Protein AF-A0A2T2R023-F1 (afdb_monomer)

Nearest PDB structures (foldseek):
  7t7i-assembly5_F  TM=3.183E-01  e=5.465E+00  Human herpesvirus 4 strain B95-8
  7kft-assembly1_C  TM=2.606E-01  e=6.830E+00  Thiomicrospira sp.
  3e6m-assembly2_C  TM=1.970E-01  e=6.110E+00  Ruegeria pomeroyi

Radius of gyration: 19.48 Å; Cα contacts (8 Å, |Δi|>4): 323; chains: 1; bounding box: 59×37×61 Å

Structure (mmCIF, N/CA/C/O backbone):
data_AF-A0A2T2R023-F1
#
_entry.id   AF-A0A2T2R023-F1
#
loop_
_atom_site.group_PDB
_atom_site.id
_atom_site.type_symbol
_atom_site.label_atom_id
_atom_site.label_alt_id
_atom_site.label_comp_id
_atom_site.label_asym_id
_atom_site.label_entity_id
_atom_site.label_seq_id
_atom_site.pdbx_PDB_ins_code
_atom_site.Cartn_x
_atom_site.Cartn_y
_atom_site.Cartn_z
_atom_site.occupancy
_atom_site.B_iso_or_equiv
_atom_site.auth_seq_id
_atom_site.auth_comp_id
_atom_site.auth_asym_id
_atom_site.auth_atom_id
_atom_site.pdbx_PDB_model_num
ATOM 1 N N . MET A 1 1 ? 14.685 4.647 6.852 1.00 60.28 1 MET A N 1
ATOM 2 C CA . MET A 1 1 ? 13.839 5.775 7.313 1.00 60.28 1 MET A CA 1
ATOM 3 C C . MET A 1 1 ? 13.599 5.595 8.794 1.00 60.28 1 MET A C 1
ATOM 5 O O . MET A 1 1 ? 14.003 4.569 9.314 1.00 60.28 1 MET A O 1
ATOM 9 N N . ALA A 1 2 ? 12.981 6.570 9.448 1.00 68.38 2 ALA A N 1
ATOM 10 C CA . ALA A 1 2 ? 12.526 6.379 10.806 1.00 68.38 2 ALA A CA 1
ATOM 11 C C . ALA A 1 2 ? 11.311 5.423 10.878 1.00 68.38 2 ALA A C 1
ATOM 13 O O . ALA A 1 2 ? 10.513 5.384 9.935 1.00 68.38 2 ALA A O 1
ATOM 14 N N . GLY A 1 3 ? 11.169 4.633 11.941 1.00 79.75 3 GLY A N 1
ATOM 15 C CA . GLY A 1 3 ? 9.954 3.914 12.328 1.00 79.75 3 GLY A CA 1
ATOM 16 C C . GLY A 1 3 ? 8.797 4.877 12.625 1.00 79.75 3 GLY A C 1
ATOM 17 O O . GLY A 1 3 ? 8.975 6.099 12.702 1.00 79.75 3 GLY A O 1
ATOM 18 N N . LEU A 1 4 ? 7.579 4.357 12.761 1.00 85.81 4 LEU A N 1
ATOM 19 C CA . LEU A 1 4 ? 6.427 5.164 13.151 1.00 85.81 4 LEU A CA 1
ATOM 20 C C . LEU A 1 4 ? 6.605 5.731 14.569 1.00 85.81 4 LEU A C 1
ATOM 22 O O . LEU A 1 4 ? 7.175 5.094 15.452 1.00 85.81 4 LEU A O 1
ATOM 26 N N . ASN A 1 5 ? 6.125 6.962 14.760 1.00 86.38 5 ASN A N 1
ATOM 27 C CA . ASN A 1 5 ? 6.101 7.667 16.039 1.00 86.38 5 ASN A CA 1
ATOM 28 C C . ASN A 1 5 ? 4.855 8.572 16.121 1.00 86.38 5 ASN A C 1
ATOM 30 O O . ASN A 1 5 ? 4.172 8.804 15.118 1.00 86.38 5 ASN A O 1
ATOM 34 N N . ASP A 1 6 ? 4.575 9.132 17.300 1.00 88.31 6 ASP A N 1
ATOM 35 C CA . ASP A 1 6 ? 3.366 9.936 17.529 1.00 88.31 6 ASP A CA 1
ATOM 36 C C . ASP A 1 6 ? 3.278 11.198 16.656 1.00 88.31 6 ASP A C 1
ATOM 38 O O . ASP A 1 6 ? 2.176 11.659 16.352 1.00 88.31 6 ASP A O 1
ATOM 42 N N . HIS A 1 7 ? 4.410 11.749 16.198 1.00 89.12 7 HIS A N 1
ATOM 43 C CA . HIS A 1 7 ? 4.386 12.870 15.256 1.00 89.12 7 HIS A CA 1
ATOM 44 C C . HIS A 1 7 ? 3.886 12.438 13.881 1.00 89.12 7 HIS A C 1
ATOM 46 O O . HIS A 1 7 ? 3.120 13.177 13.265 1.00 89.12 7 HIS A O 1
ATOM 52 N N . HIS A 1 8 ? 4.263 11.241 13.422 1.00 90.88 8 HIS A N 1
ATOM 53 C CA . HIS A 1 8 ? 3.721 10.666 12.192 1.00 90.88 8 HIS A CA 1
ATOM 54 C C . HIS A 1 8 ? 2.204 10.481 12.302 1.00 90.88 8 HIS A C 1
ATOM 56 O O . HIS A 1 8 ? 1.478 10.910 11.406 1.00 90.88 8 HIS A O 1
ATOM 62 N N . LYS A 1 9 ? 1.719 9.919 13.421 1.00 92.06 9 LYS A N 1
ATOM 63 C CA . LYS A 1 9 ? 0.280 9.763 13.696 1.00 92.06 9 LYS A CA 1
ATOM 64 C C . LYS A 1 9 ? -0.453 11.103 13.615 1.00 92.06 9 LYS A C 1
ATOM 66 O O . LYS A 1 9 ? -1.399 11.230 12.843 1.00 92.06 9 LYS A O 1
ATOM 71 N N . ALA A 1 10 ? 0.015 12.104 14.363 1.00 92.06 10 ALA A N 1
ATOM 72 C CA . ALA A 1 10 ? -0.616 13.421 14.421 1.00 92.06 10 ALA A CA 1
ATOM 73 C C . ALA A 1 10 ? -0.632 14.124 13.053 1.00 92.06 10 ALA A C 1
ATOM 75 O O . ALA A 1 10 ? -1.658 14.667 12.648 1.00 92.06 10 ALA A O 1
ATOM 76 N N . ALA A 1 11 ? 0.482 14.071 12.314 1.00 93.12 11 ALA A N 1
ATOM 77 C CA . ALA A 1 11 ? 0.568 14.661 10.982 1.00 93.12 11 ALA A CA 1
ATOM 78 C C . ALA A 1 11 ? -0.394 13.983 9.995 1.00 93.12 11 ALA A C 1
ATOM 80 O O . ALA A 1 11 ? -1.053 14.662 9.212 1.00 93.12 11 ALA A O 1
ATOM 81 N N . ILE A 1 12 ? -0.517 12.655 10.041 1.00 94.56 12 ILE A N 1
ATOM 82 C CA . ILE A 1 12 ? -1.448 11.926 9.172 1.00 94.56 12 ILE A CA 1
ATOM 83 C C . ILE A 1 12 ? -2.897 12.236 9.552 1.00 94.56 12 ILE A C 1
ATOM 85 O O . ILE A 1 12 ? -3.673 12.540 8.655 1.00 94.56 12 ILE A O 1
ATOM 89 N N . GLN A 1 13 ? -3.245 12.257 10.844 1.00 95.75 13 GLN A N 1
ATOM 90 C CA . GLN A 1 13 ? -4.588 12.631 11.318 1.00 95.75 13 GLN A CA 1
ATOM 91 C C . GLN A 1 13 ? -5.024 14.025 10.840 1.00 95.75 13 GLN A C 1
ATOM 93 O O . GLN A 1 13 ? -6.205 14.238 10.586 1.00 95.75 13 GLN A O 1
ATOM 98 N N . GLU A 1 14 ? -4.090 14.972 10.717 1.00 95.94 14 GLU A N 1
ATOM 99 C CA . GLU A 1 14 ? -4.374 16.324 10.219 1.00 95.94 14 GLU A CA 1
ATOM 100 C C . GLU A 1 14 ? -4.586 16.365 8.695 1.00 95.94 14 GLU A C 1
ATOM 102 O O . GLU A 1 14 ? -5.289 17.237 8.183 1.00 95.94 14 GLU A O 1
ATOM 107 N N . LYS A 1 15 ? -3.931 15.467 7.948 1.00 95.50 15 LYS A N 1
ATOM 108 C CA . LYS A 1 15 ? -3.864 15.524 6.478 1.00 95.50 15 LYS A CA 1
ATOM 109 C C . LYS A 1 15 ? -4.715 14.473 5.768 1.00 95.50 15 LYS A C 1
ATOM 111 O O . LYS A 1 15 ? -4.927 14.624 4.559 1.00 95.50 15 LYS A O 1
ATOM 116 N N . SER A 1 16 ? -5.163 13.423 6.454 1.00 94.69 16 SER A N 1
ATOM 117 C CA . SER A 1 16 ? -6.070 12.404 5.916 1.00 94.69 16 SER A CA 1
ATOM 118 C C . SER A 1 16 ? -7.521 12.886 5.891 1.00 94.69 16 SER A C 1
ATOM 120 O O . SER A 1 16 ? -7.911 13.716 6.708 1.00 94.69 16 SER A O 1
ATOM 122 N N . SER A 1 17 ? -8.339 12.335 4.994 1.00 94.00 17 SER A N 1
ATOM 123 C CA . SER A 1 17 ? -9.804 12.462 5.056 1.00 94.00 17 SER A CA 1
ATOM 124 C C . SER A 1 17 ? -10.441 11.485 6.052 1.00 94.00 17 SER A C 1
ATOM 126 O O . SER A 1 17 ? -11.601 11.654 6.420 1.00 94.00 17 SER A O 1
ATOM 128 N N . LEU A 1 18 ? -9.681 10.486 6.510 1.00 95.31 18 LEU A N 1
ATOM 129 C CA . LEU A 1 18 ? -10.125 9.494 7.485 1.00 95.31 18 LEU A CA 1
ATOM 130 C C . LEU A 1 18 ? -10.323 10.108 8.877 1.00 95.31 18 LEU A C 1
ATOM 132 O O . LEU A 1 18 ? -9.617 11.033 9.280 1.00 95.31 18 LEU A O 1
ATOM 136 N N . GLU A 1 19 ? -11.255 9.543 9.645 1.00 95.50 19 GLU A N 1
ATOM 137 C CA . GLU A 1 19 ? -11.502 9.971 11.023 1.00 95.50 19 GLU A CA 1
ATOM 138 C C . GLU A 1 19 ? -10.262 9.753 11.897 1.00 95.50 19 GLU A C 1
ATOM 140 O O . GLU A 1 19 ? -9.623 8.699 11.854 1.00 95.50 19 GLU A O 1
ATOM 145 N N . SER A 1 20 ? -9.952 10.722 12.760 1.00 95.81 20 SER A N 1
ATOM 146 C CA . SER A 1 20 ? -8.729 10.687 13.568 1.00 95.81 20 SER A CA 1
ATOM 147 C C . SER A 1 20 ? -8.636 9.453 14.471 1.00 95.81 20 SER A C 1
ATOM 149 O O . SER A 1 20 ? -7.549 8.895 14.617 1.00 95.81 20 SER A O 1
ATOM 151 N N . ALA A 1 21 ? -9.764 8.999 15.031 1.00 95.50 21 ALA A N 1
ATOM 152 C CA . ALA A 1 21 ? -9.826 7.788 15.852 1.00 95.50 21 ALA A CA 1
ATOM 153 C C . ALA A 1 21 ? -9.465 6.525 15.051 1.00 95.50 21 ALA A C 1
ATOM 155 O O . ALA A 1 21 ? -8.789 5.636 15.561 1.00 95.50 21 ALA A O 1
ATOM 156 N N . PHE A 1 22 ? -9.855 6.471 13.777 1.00 95.81 22 PHE A N 1
ATOM 157 C CA . PHE A 1 22 ? -9.528 5.352 12.901 1.00 95.81 22 PHE A CA 1
ATOM 158 C C . PHE A 1 22 ? -8.043 5.340 12.519 1.00 95.81 22 PHE A C 1
ATOM 160 O O . PHE A 1 22 ? -7.399 4.295 12.566 1.00 95.81 22 PHE A O 1
ATOM 167 N N . VAL A 1 23 ? -7.466 6.508 12.218 1.00 95.75 23 VAL A N 1
ATOM 168 C CA . VAL A 1 23 ? -6.016 6.635 11.980 1.00 95.75 23 VAL A CA 1
ATOM 169 C C . VAL A 1 23 ? -5.215 6.228 13.220 1.00 95.75 23 VAL A C 1
ATOM 171 O O . VAL A 1 23 ? -4.168 5.598 13.090 1.00 95.75 23 VAL A O 1
ATOM 174 N N . GLU A 1 24 ? -5.703 6.556 14.419 1.00 95.56 24 GLU A N 1
ATOM 175 C CA . GLU A 1 24 ? -5.084 6.125 15.673 1.00 95.56 24 GLU A CA 1
ATOM 176 C C . GLU A 1 24 ? -5.138 4.607 15.852 1.00 95.56 24 GLU A C 1
ATOM 178 O O . GLU A 1 24 ? -4.098 4.004 16.107 1.00 95.56 24 GLU A O 1
ATOM 183 N N . ALA A 1 25 ? -6.299 3.983 15.639 1.00 95.62 25 ALA A N 1
ATOM 184 C CA . ALA A 1 25 ? -6.436 2.529 15.695 1.00 95.62 25 ALA A CA 1
ATOM 185 C C . ALA A 1 25 ? -5.507 1.827 14.690 1.00 95.62 25 ALA A C 1
ATOM 187 O O . ALA A 1 25 ? -4.821 0.865 15.041 1.00 95.62 25 ALA A O 1
ATOM 188 N N . LEU A 1 26 ? -5.421 2.347 13.461 1.00 93.88 26 LEU A N 1
ATOM 189 C CA . LEU A 1 26 ? -4.539 1.811 12.429 1.00 93.88 26 LEU A CA 1
ATOM 190 C C . LEU A 1 26 ? -3.061 1.966 12.811 1.00 93.88 26 LEU A C 1
ATOM 192 O O . LEU A 1 26 ? -2.301 1.005 12.705 1.00 93.88 26 LEU A O 1
ATOM 196 N N . TYR A 1 27 ? -2.653 3.144 13.294 1.00 93.12 27 TYR A N 1
ATOM 197 C CA . TYR A 1 27 ? -1.304 3.371 13.816 1.00 93.12 27 TYR A CA 1
ATOM 198 C C . TYR A 1 27 ? -0.973 2.365 14.924 1.00 93.12 27 TYR A C 1
ATOM 200 O O . TYR A 1 27 ? 0.053 1.694 14.843 1.00 93.12 27 TYR A O 1
ATOM 208 N N . THR A 1 28 ? -1.864 2.200 15.906 1.00 92.50 28 THR A N 1
ATOM 209 C CA . THR A 1 28 ? -1.681 1.241 16.999 1.00 92.50 28 THR A CA 1
ATOM 210 C C . THR A 1 28 ? -1.520 -0.180 16.469 1.00 92.50 28 THR A C 1
ATOM 212 O O . THR A 1 28 ? -0.571 -0.847 16.874 1.00 92.50 28 THR A O 1
ATOM 215 N N . ALA A 1 29 ? -2.357 -0.617 15.522 1.00 91.62 29 ALA A N 1
ATOM 216 C CA . ALA A 1 29 ? -2.246 -1.939 14.902 1.00 91.62 29 ALA A CA 1
ATOM 217 C C . ALA A 1 29 ? -0.886 -2.160 14.216 1.00 91.62 29 ALA A C 1
ATOM 219 O O . ALA A 1 29 ? -0.296 -3.233 14.358 1.00 91.62 29 ALA A O 1
ATOM 220 N N . PHE A 1 30 ? -0.355 -1.144 13.527 1.00 87.88 30 PHE A N 1
ATOM 221 C CA . PHE A 1 30 ? 0.984 -1.201 12.932 1.00 87.88 30 PHE A CA 1
ATOM 222 C C . PHE A 1 30 ? 2.105 -1.259 13.970 1.00 87.88 30 PHE A C 1
ATOM 224 O O . PHE A 1 30 ? 3.110 -1.921 13.713 1.00 87.88 30 PHE A O 1
ATOM 231 N N . THR A 1 31 ? 1.945 -0.559 15.096 1.00 87.12 31 THR A N 1
ATOM 232 C CA . THR A 1 31 ? 2.989 -0.400 16.122 1.00 87.12 31 THR A CA 1
ATOM 233 C C . THR A 1 31 ? 2.921 -1.414 17.272 1.00 87.12 31 THR A C 1
ATOM 235 O O . THR A 1 31 ? 3.792 -1.409 18.136 1.00 87.12 31 THR A O 1
ATOM 238 N N . GLU A 1 32 ? 1.880 -2.254 17.335 1.00 84.38 32 GLU A N 1
ATOM 239 C CA . GLU A 1 32 ? 1.664 -3.179 18.460 1.00 84.38 32 GLU A CA 1
ATOM 240 C C . GLU A 1 32 ? 2.693 -4.319 18.483 1.00 84.38 32 GLU A C 1
ATOM 242 O O . GLU A 1 32 ? 3.224 -4.648 19.539 1.00 84.38 32 GLU A O 1
ATOM 247 N N . ASN A 1 33 ? 2.972 -4.920 17.321 1.00 78.38 33 ASN A N 1
ATOM 248 C CA . ASN A 1 33 ? 3.861 -6.088 17.198 1.00 78.38 33 ASN A CA 1
ATOM 249 C C . ASN A 1 33 ? 5.118 -5.809 16.364 1.00 78.38 33 ASN A C 1
ATOM 251 O O . ASN A 1 33 ? 6.140 -6.470 16.521 1.00 78.38 33 ASN A O 1
ATOM 255 N N . LEU A 1 34 ? 5.027 -4.852 15.446 1.00 79.69 34 LEU A N 1
ATOM 256 C CA . LEU A 1 34 ? 6.135 -4.346 14.646 1.00 79.69 34 LEU A CA 1
ATOM 257 C C . LEU A 1 34 ? 6.164 -2.832 14.803 1.00 79.69 34 LEU A C 1
ATOM 259 O O . LEU A 1 34 ? 5.331 -2.268 15.493 1.00 79.69 34 LEU A O 1
ATOM 263 N N . ASN A 1 35 ? 7.099 -2.159 14.147 1.00 79.81 35 ASN A N 1
ATOM 264 C CA . ASN A 1 35 ? 6.982 -0.727 13.930 1.00 79.81 35 ASN A CA 1
ATOM 265 C C . ASN A 1 35 ? 7.616 -0.375 12.568 1.00 79.81 35 ASN A C 1
ATOM 267 O O . ASN A 1 35 ? 8.835 -0.198 12.476 1.00 79.81 35 ASN A O 1
ATOM 271 N N . PRO A 1 36 ? 6.814 -0.377 11.478 1.00 82.38 36 PRO A N 1
ATOM 272 C CA . PRO A 1 36 ? 7.316 -0.101 10.135 1.00 82.38 36 PRO A CA 1
ATOM 273 C C . PRO A 1 36 ? 7.764 1.346 9.965 1.00 82.38 36 PRO A C 1
ATOM 275 O O . PRO A 1 36 ? 7.541 2.205 10.810 1.00 82.38 36 PRO A O 1
ATOM 278 N N . HIS A 1 37 ? 8.337 1.643 8.803 1.00 86.44 37 HIS A N 1
ATOM 279 C CA . HIS A 1 37 ? 8.557 3.020 8.386 1.00 86.44 37 HIS A CA 1
ATOM 280 C C . HIS A 1 37 ? 7.260 3.713 7.949 1.00 86.44 37 HIS A C 1
ATOM 282 O O . HIS A 1 37 ? 6.306 3.076 7.494 1.00 86.44 37 HIS A O 1
ATOM 288 N N . LEU A 1 38 ? 7.282 5.048 8.009 1.00 88.88 38 LEU A N 1
ATOM 289 C CA . LEU A 1 38 ? 6.198 5.949 7.594 1.00 88.88 38 LEU A CA 1
ATOM 290 C C . LEU A 1 38 ? 5.462 5.559 6.292 1.00 88.88 38 LEU A C 1
ATOM 292 O O . LEU A 1 38 ? 4.229 5.603 6.304 1.00 88.88 38 LEU A O 1
ATOM 296 N N . PRO A 1 39 ? 6.144 5.132 5.205 1.00 90.69 39 PRO A N 1
ATOM 297 C CA . PRO A 1 39 ? 5.483 4.745 3.960 1.00 90.69 39 PRO A CA 1
ATOM 298 C C . PRO A 1 39 ? 4.439 3.633 4.117 1.00 90.69 39 PRO A C 1
ATOM 300 O O . PRO A 1 39 ? 3.469 3.614 3.368 1.00 90.69 39 PRO A O 1
ATOM 303 N N . ALA A 1 40 ? 4.589 2.713 5.078 1.00 90.00 40 ALA A N 1
ATOM 304 C CA . ALA A 1 40 ? 3.595 1.659 5.290 1.00 90.00 40 ALA A CA 1
ATOM 305 C C . ALA A 1 40 ? 2.244 2.243 5.733 1.00 90.00 40 ALA A C 1
ATOM 307 O O . ALA A 1 40 ? 1.212 1.934 5.138 1.00 90.00 40 ALA A O 1
ATOM 308 N N . LEU A 1 41 ? 2.257 3.134 6.731 1.00 92.19 41 LEU A N 1
ATOM 309 C CA . LEU A 1 41 ? 1.039 3.755 7.249 1.00 92.19 41 LEU A CA 1
ATOM 310 C C . LEU A 1 41 ? 0.404 4.690 6.215 1.00 92.19 41 LEU A C 1
ATOM 312 O O . LEU A 1 41 ? -0.799 4.617 5.984 1.00 92.19 41 LEU A O 1
ATOM 316 N N . THR A 1 42 ? 1.198 5.536 5.554 1.00 94.38 42 THR A N 1
ATOM 317 C CA . THR A 1 42 ? 0.675 6.440 4.515 1.00 94.38 42 THR A CA 1
ATOM 318 C C . THR A 1 42 ? 0.178 5.679 3.289 1.00 94.38 42 THR A C 1
ATOM 320 O O . THR A 1 42 ? -0.812 6.091 2.688 1.00 94.38 42 THR A O 1
ATOM 323 N N . GLY A 1 43 ? 0.815 4.552 2.954 1.00 94.06 43 GLY A N 1
ATOM 324 C CA . GLY A 1 43 ? 0.369 3.615 1.928 1.00 94.06 43 GLY A CA 1
ATOM 325 C C . GLY A 1 43 ? -1.024 3.065 2.217 1.00 94.06 43 GLY A C 1
ATOM 326 O O . GLY A 1 43 ? -1.895 3.140 1.355 1.00 94.06 43 GLY A O 1
ATOM 327 N N . PHE A 1 44 ? -1.256 2.581 3.441 1.00 94.06 44 PHE A N 1
ATOM 328 C CA . PHE A 1 44 ? -2.568 2.081 3.857 1.00 94.06 44 PHE A CA 1
ATOM 329 C C . PHE A 1 44 ? -3.625 3.178 3.932 1.00 94.06 44 PHE A C 1
ATOM 331 O O . PHE A 1 44 ? -4.721 2.984 3.419 1.00 94.06 44 PHE A O 1
ATOM 338 N N . VAL A 1 45 ? -3.299 4.338 4.506 1.00 96.00 45 VAL A N 1
ATOM 339 C CA . VAL A 1 45 ? -4.229 5.476 4.553 1.00 96.00 45 VAL A CA 1
ATOM 340 C C . VAL A 1 45 ? -4.648 5.882 3.143 1.00 96.00 45 VAL A C 1
ATOM 342 O O . VAL A 1 45 ? -5.840 5.930 2.867 1.00 96.00 45 VAL A O 1
ATOM 345 N N . GLY A 1 46 ? -3.695 6.085 2.227 1.00 96.75 46 GLY A N 1
ATOM 346 C CA . GLY A 1 46 ? -4.016 6.441 0.843 1.00 96.75 46 GLY A CA 1
ATOM 347 C C . GLY A 1 46 ? -4.838 5.366 0.125 1.00 96.75 46 GLY A C 1
ATOM 348 O O . GLY A 1 46 ? -5.731 5.693 -0.651 1.00 96.75 46 GLY A O 1
ATOM 349 N N . LEU A 1 47 ? -4.567 4.087 0.400 1.00 96.00 47 LEU A N 1
ATOM 350 C CA . LEU A 1 47 ? -5.301 2.969 -0.188 1.00 96.00 47 LEU A CA 1
ATOM 351 C C . LEU A 1 47 ? -6.753 2.891 0.317 1.00 96.00 47 LEU A C 1
ATOM 353 O O . LEU A 1 47 ? -7.654 2.604 -0.468 1.00 96.00 47 LEU A O 1
ATOM 357 N N . ILE A 1 48 ? -6.983 3.178 1.600 1.00 97.12 48 ILE A N 1
ATOM 358 C CA . ILE A 1 48 ? -8.324 3.229 2.199 1.00 97.12 48 ILE A CA 1
ATOM 359 C C . ILE A 1 48 ? -9.101 4.434 1.664 1.00 97.12 48 ILE A C 1
ATOM 361 O O . ILE A 1 48 ? -10.243 4.265 1.251 1.00 97.12 48 ILE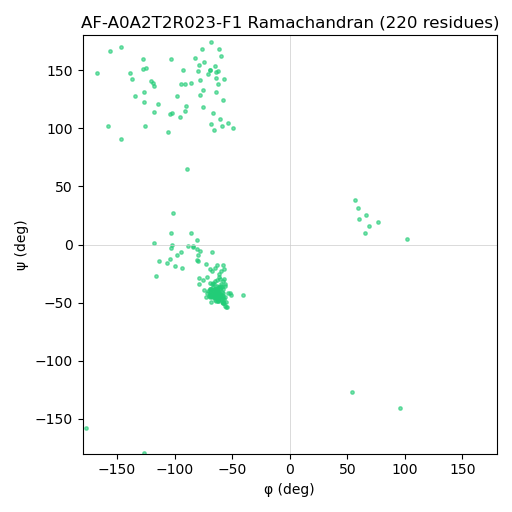 A O 1
ATOM 365 N N . GLU A 1 49 ? -8.480 5.618 1.601 1.00 97.31 49 GLU A N 1
ATOM 366 C CA . GLU A 1 49 ? -9.097 6.812 1.004 1.00 97.31 49 GLU A CA 1
ATOM 367 C C . GLU A 1 49 ? -9.528 6.538 -0.446 1.00 97.31 49 GLU A C 1
ATOM 369 O O . GLU A 1 49 ? -10.665 6.813 -0.814 1.00 97.31 49 GLU A O 1
ATOM 374 N N . ALA A 1 50 ? -8.666 5.901 -1.249 1.00 97.12 50 ALA A N 1
ATOM 375 C CA . ALA A 1 50 ? -9.008 5.518 -2.619 1.00 97.12 50 ALA A CA 1
ATOM 376 C C . ALA A 1 50 ? -10.182 4.524 -2.689 1.00 97.12 50 ALA A C 1
ATOM 378 O O . ALA A 1 50 ? -11.007 4.615 -3.598 1.00 97.12 50 ALA A O 1
ATOM 379 N N . ALA A 1 51 ? -10.276 3.586 -1.741 1.00 96.88 51 ALA A N 1
ATOM 380 C CA . ALA A 1 51 ? -11.393 2.649 -1.672 1.00 96.88 51 ALA A CA 1
ATOM 381 C C . ALA A 1 51 ? -12.713 3.343 -1.280 1.00 96.88 51 ALA A C 1
ATOM 383 O O . ALA A 1 51 ? -13.744 3.078 -1.900 1.00 96.88 51 ALA A O 1
ATOM 384 N N . GLU A 1 52 ? -12.686 4.255 -0.302 1.00 95.12 52 GLU A N 1
ATOM 385 C CA . GLU A 1 52 ? -13.852 5.052 0.113 1.00 95.12 52 GLU A CA 1
ATOM 386 C C . GLU A 1 52 ? -14.323 5.996 -1.014 1.00 95.12 52 GLU A C 1
ATOM 388 O O . GLU A 1 52 ? -15.527 6.111 -1.266 1.00 95.12 52 GLU A O 1
ATOM 393 N N . ASP A 1 53 ? -13.381 6.574 -1.767 1.00 96.12 53 ASP A N 1
ATOM 394 C CA . ASP A 1 53 ? -13.637 7.437 -2.930 1.00 96.12 53 ASP A CA 1
ATOM 395 C C . ASP A 1 53 ? -14.016 6.662 -4.207 1.00 96.12 53 ASP A C 1
ATOM 397 O O . ASP A 1 53 ? -14.376 7.265 -5.224 1.00 96.12 53 ASP A O 1
ATOM 401 N N . LYS A 1 54 ? -13.967 5.323 -4.169 1.00 96.06 54 LYS A N 1
ATOM 402 C CA . LYS A 1 54 ? -14.211 4.423 -5.309 1.00 96.06 54 LYS A CA 1
ATOM 403 C C . LYS A 1 54 ? -13.265 4.643 -6.498 1.00 96.06 54 LYS A C 1
ATOM 405 O O . LYS A 1 54 ? -13.639 4.423 -7.652 1.00 96.06 54 LYS A O 1
ATOM 410 N N . ASP A 1 55 ? -12.028 5.060 -6.235 1.00 96.69 55 ASP A N 1
ATOM 411 C CA . ASP A 1 55 ? -10.984 5.253 -7.248 1.00 96.69 55 ASP A CA 1
ATOM 412 C C . ASP A 1 55 ? -10.171 3.962 -7.464 1.00 96.69 55 ASP A C 1
ATOM 414 O O . ASP A 1 55 ? -8.989 3.863 -7.141 1.00 96.69 55 ASP A O 1
ATOM 418 N N . PHE A 1 56 ? -10.841 2.932 -7.981 1.00 94.94 56 PHE A N 1
ATOM 419 C CA . PHE A 1 56 ? -10.372 1.538 -7.967 1.00 94.94 56 PHE A CA 1
ATOM 420 C C . PHE A 1 56 ? -9.329 1.162 -9.033 1.00 94.94 56 PHE A C 1
ATOM 422 O O . PHE A 1 56 ? -8.699 0.108 -8.952 1.00 94.94 56 PHE A O 1
ATOM 429 N N . GLY A 1 57 ? -9.133 2.004 -10.048 1.00 93.94 57 GLY A N 1
ATOM 430 C CA . GLY A 1 57 ? -8.106 1.777 -11.067 1.00 93.94 57 GLY A CA 1
ATOM 431 C C . GLY A 1 57 ? -8.186 0.405 -11.750 1.00 93.94 57 GLY A C 1
ATOM 432 O O . GLY A 1 57 ? -9.232 0.032 -12.277 1.00 93.94 57 GLY A O 1
ATOM 433 N N . VAL A 1 58 ? -7.077 -0.338 -11.767 1.00 93.12 58 VAL A N 1
ATOM 434 C CA . VAL A 1 58 ? -6.912 -1.633 -12.454 1.00 93.12 58 VAL A CA 1
ATOM 435 C C . VAL A 1 58 ? -7.918 -2.676 -11.970 1.00 93.12 58 VAL A C 1
ATOM 437 O O . VAL A 1 58 ? -8.342 -3.511 -12.764 1.00 93.12 58 VAL A O 1
ATOM 440 N N . LEU A 1 59 ? -8.340 -2.618 -10.704 1.00 94.50 59 LEU A N 1
ATOM 441 C CA . LEU A 1 59 ? -9.308 -3.560 -10.134 1.00 94.50 59 LEU A CA 1
ATOM 442 C C . LEU A 1 59 ? -10.729 -2.978 -10.046 1.00 94.50 59 LEU A C 1
ATOM 444 O O . LEU A 1 59 ? -11.533 -3.419 -9.224 1.00 94.50 59 LEU A O 1
ATOM 448 N N . ASN A 1 60 ? -11.073 -2.022 -10.916 1.00 95.12 60 ASN A N 1
ATOM 449 C CA . ASN A 1 60 ? -12.401 -1.407 -10.947 1.00 95.12 60 ASN A CA 1
ATOM 450 C C . ASN A 1 60 ? -13.550 -2.413 -11.112 1.00 95.12 60 ASN A C 1
ATOM 452 O O . ASN A 1 60 ? -14.594 -2.238 -10.496 1.00 95.12 60 ASN A O 1
ATOM 456 N N . GLU A 1 61 ? -13.365 -3.488 -11.882 1.00 93.94 61 GLU A N 1
ATOM 457 C CA . GLU A 1 61 ? -14.391 -4.536 -12.051 1.00 93.94 61 GLU A CA 1
ATOM 458 C C . GLU A 1 61 ? -14.698 -5.308 -10.757 1.00 93.94 61 GLU A C 1
ATOM 460 O O . GLU A 1 61 ? -15.771 -5.895 -10.634 1.00 93.94 61 GLU A O 1
ATOM 465 N N . TYR A 1 62 ? -13.780 -5.276 -9.789 1.00 95.44 62 TYR A N 1
ATOM 466 C CA . TYR A 1 62 ? -13.932 -5.898 -8.475 1.00 95.44 62 TYR A CA 1
ATOM 467 C C . TYR A 1 62 ? -14.282 -4.888 -7.375 1.00 95.44 62 TYR A C 1
ATOM 469 O O . TYR A 1 62 ? -14.434 -5.293 -6.234 1.00 95.44 62 TYR A O 1
ATOM 477 N N . ASN A 1 63 ? -14.403 -3.591 -7.683 1.00 97.06 63 ASN A N 1
ATOM 478 C CA . ASN A 1 63 ? -14.547 -2.517 -6.689 1.00 97.06 63 ASN A CA 1
ATOM 479 C C . ASN A 1 63 ? -13.406 -2.472 -5.651 1.00 97.06 63 ASN A C 1
ATOM 481 O O . ASN A 1 63 ? -13.638 -2.230 -4.465 1.00 97.06 63 ASN A O 1
ATOM 485 N N . LEU A 1 64 ? -12.168 -2.735 -6.083 1.00 96.81 64 LEU A N 1
ATOM 486 C CA . LEU A 1 64 ? -11.011 -2.800 -5.188 1.00 96.81 64 LEU A CA 1
ATOM 487 C C . LEU A 1 64 ? -9.979 -1.734 -5.532 1.00 96.81 64 LEU A C 1
ATOM 489 O O . LEU A 1 64 ? -9.622 -1.558 -6.692 1.00 96.81 64 LEU A O 1
ATOM 493 N N . ALA A 1 65 ? -9.437 -1.070 -4.516 1.00 96.31 65 ALA A N 1
ATOM 494 C CA . ALA A 1 65 ? -8.240 -0.259 -4.667 1.00 96.31 65 ALA A CA 1
ATOM 495 C C . ALA A 1 65 ? -7.004 -1.157 -4.515 1.00 96.31 65 ALA A C 1
ATOM 497 O O . ALA A 1 65 ? -6.951 -2.035 -3.646 1.00 96.31 65 ALA A O 1
ATOM 498 N N . ARG A 1 66 ? -5.990 -0.935 -5.355 1.00 93.50 66 ARG A N 1
ATOM 499 C CA . ARG A 1 66 ? -4.757 -1.730 -5.366 1.00 93.50 66 ARG A CA 1
ATOM 500 C C . ARG A 1 66 ? -3.530 -0.838 -5.255 1.00 93.50 66 ARG A C 1
ATOM 502 O O . ARG A 1 66 ? -3.362 0.101 -6.026 1.00 93.50 66 ARG A O 1
ATOM 509 N N . LEU A 1 67 ? -2.630 -1.201 -4.348 1.00 93.44 67 LEU A N 1
ATOM 510 C CA . LEU A 1 67 ? -1.303 -0.617 -4.212 1.00 93.44 67 LEU A CA 1
ATOM 511 C C . LEU A 1 67 ? -0.243 -1.594 -4.744 1.00 93.44 67 LEU A C 1
ATOM 513 O O . LEU A 1 67 ? 0.183 -2.490 -4.008 1.00 93.44 67 LEU A O 1
ATOM 517 N N . PRO A 1 68 ? 0.208 -1.454 -6.004 1.00 90.44 68 PRO A N 1
ATOM 518 C CA . PRO A 1 68 ? 1.274 -2.292 -6.531 1.00 90.44 68 PRO A CA 1
ATOM 519 C C . PRO A 1 68 ? 2.640 -1.863 -5.966 1.00 90.44 68 PRO A C 1
ATOM 521 O O . PRO A 1 68 ? 2.999 -0.688 -5.996 1.00 90.44 68 PRO A O 1
ATOM 524 N N . LEU A 1 69 ? 3.448 -2.824 -5.500 1.00 86.19 69 LEU A N 1
ATOM 525 C CA . LEU A 1 69 ? 4.802 -2.578 -4.953 1.00 86.19 69 LEU A CA 1
ATOM 526 C C . LEU A 1 69 ? 5.904 -2.532 -6.032 1.00 86.19 69 LEU A C 1
ATOM 528 O O . LEU A 1 69 ? 7.099 -2.572 -5.741 1.00 86.19 69 LEU A O 1
ATOM 532 N N . SER A 1 70 ? 5.499 -2.505 -7.297 1.00 88.00 70 SER A N 1
ATOM 533 C CA . SER A 1 70 ? 6.319 -2.319 -8.496 1.00 88.00 70 SER A CA 1
ATOM 534 C C . SER A 1 70 ? 5.381 -2.039 -9.669 1.00 88.00 70 SER A C 1
ATOM 536 O O . SER A 1 70 ? 4.276 -2.577 -9.691 1.00 88.00 70 SER A O 1
ATOM 538 N N . ILE A 1 71 ? 5.800 -1.230 -10.645 1.00 92.38 71 ILE A N 1
ATOM 539 C CA . ILE A 1 71 ? 5.018 -0.976 -11.864 1.00 92.38 71 ILE A CA 1
ATOM 540 C C . ILE A 1 71 ? 5.641 -1.775 -13.006 1.00 92.38 71 ILE A C 1
ATOM 542 O O . ILE A 1 71 ? 6.763 -1.499 -13.421 1.00 92.38 71 ILE A O 1
ATOM 546 N N . VAL A 1 72 ? 4.938 -2.781 -13.505 1.00 92.75 72 VAL A N 1
ATOM 547 C CA . VAL A 1 72 ? 5.428 -3.685 -14.543 1.00 92.75 72 VAL A CA 1
ATOM 548 C C . VAL A 1 72 ? 5.063 -3.133 -15.920 1.00 92.75 72 VAL A C 1
ATOM 550 O O . VAL A 1 72 ? 3.885 -2.963 -16.249 1.00 92.75 72 VAL A O 1
ATOM 553 N N . GLY A 1 73 ? 6.088 -2.852 -16.725 1.00 93.75 73 GLY A N 1
ATOM 554 C CA . GLY A 1 73 ? 5.945 -2.447 -18.120 1.00 93.75 73 GLY A CA 1
ATOM 555 C C . GLY A 1 73 ? 5.751 -3.631 -19.071 1.00 93.75 73 GLY A C 1
ATOM 556 O O . GLY A 1 73 ? 6.113 -4.768 -18.767 1.00 93.75 73 GLY A O 1
ATOM 557 N N . ALA A 1 74 ? 5.222 -3.362 -20.266 1.00 93.19 74 ALA A N 1
ATOM 558 C CA . ALA A 1 74 ? 5.083 -4.346 -21.347 1.00 93.19 74 ALA A CA 1
ATOM 559 C C . ALA A 1 74 ? 6.436 -4.893 -21.855 1.00 93.19 74 ALA A C 1
ATOM 561 O O . ALA A 1 74 ? 6.495 -5.950 -22.479 1.00 93.19 74 ALA A O 1
ATOM 562 N N . ASP A 1 75 ? 7.527 -4.189 -21.556 1.00 93.19 75 ASP A N 1
ATOM 563 C CA . ASP A 1 75 ? 8.917 -4.611 -21.754 1.00 93.19 75 ASP A CA 1
ATOM 564 C C . ASP A 1 75 ? 9.433 -5.552 -20.649 1.00 93.19 75 ASP A C 1
ATOM 566 O O . ASP A 1 75 ? 10.605 -5.928 -20.664 1.00 93.19 75 ASP A O 1
ATOM 570 N N . LYS A 1 76 ? 8.565 -5.933 -19.700 1.00 91.69 76 LYS A N 1
ATOM 571 C CA . LYS A 1 76 ? 8.857 -6.732 -18.500 1.00 91.69 76 LYS A CA 1
ATOM 572 C C . LYS A 1 76 ? 9.793 -6.045 -17.500 1.00 91.69 76 LYS A C 1
ATOM 574 O O . LYS A 1 76 ? 10.214 -6.673 -16.531 1.00 91.69 76 LYS A O 1
ATOM 579 N N . VAL A 1 77 ? 10.097 -4.760 -17.682 1.00 92.56 77 VAL A N 1
ATOM 580 C CA . VAL A 1 77 ? 10.890 -3.976 -16.729 1.00 92.56 77 VAL A CA 1
ATOM 581 C C . VAL A 1 77 ? 10.007 -3.563 -15.553 1.00 92.56 77 VAL A C 1
ATOM 583 O O . VAL A 1 77 ? 8.839 -3.201 -15.719 1.00 92.56 77 VAL A O 1
ATOM 586 N N . ARG A 1 78 ? 10.577 -3.593 -14.344 1.00 92.06 78 ARG A N 1
ATOM 587 C CA . ARG A 1 78 ? 9.911 -3.132 -13.122 1.00 92.06 78 ARG A CA 1
ATOM 588 C C . ARG A 1 78 ? 10.310 -1.688 -12.844 1.00 92.06 78 ARG A C 1
ATOM 590 O O . ARG A 1 78 ? 11.446 -1.403 -12.478 1.00 92.06 78 ARG A O 1
ATOM 597 N N . TYR A 1 79 ? 9.377 -0.769 -13.005 1.00 93.19 79 TYR A N 1
ATOM 598 C CA . TYR A 1 79 ? 9.568 0.650 -12.752 1.00 93.19 79 TYR A CA 1
ATOM 599 C C . TYR A 1 79 ? 9.206 0.989 -11.305 1.00 93.19 79 TYR A C 1
ATOM 601 O O . TYR A 1 79 ? 8.198 0.515 -10.771 1.00 93.19 79 TYR A O 1
ATOM 609 N N . ARG A 1 80 ? 10.023 1.828 -10.665 1.00 92.06 80 ARG A N 1
ATOM 610 C CA . ARG A 1 80 ? 9.753 2.355 -9.323 1.00 92.06 80 ARG A CA 1
ATOM 611 C C . ARG A 1 80 ? 10.020 3.850 -9.288 1.00 92.06 80 ARG A C 1
ATOM 613 O O . ARG A 1 80 ? 11.099 4.304 -9.661 1.00 92.06 80 ARG A O 1
ATOM 620 N N . THR A 1 81 ? 9.041 4.615 -8.823 1.00 91.38 81 THR A N 1
ATOM 621 C CA . THR A 1 81 ? 9.317 5.954 -8.297 1.00 91.38 81 THR A CA 1
ATOM 622 C C . THR A 1 81 ? 9.934 5.824 -6.906 1.00 91.38 81 THR A C 1
ATOM 624 O O . THR A 1 81 ? 9.881 4.752 -6.301 1.00 91.38 81 THR A O 1
ATOM 627 N N . ARG A 1 82 ? 10.477 6.918 -6.359 1.00 89.56 82 ARG A N 1
ATOM 628 C CA . ARG A 1 82 ? 11.004 6.925 -4.984 1.00 89.56 82 ARG A CA 1
ATOM 629 C C . ARG A 1 82 ? 9.990 6.377 -3.971 1.00 89.56 82 ARG A C 1
ATOM 631 O O . ARG A 1 82 ? 10.369 5.594 -3.113 1.00 89.56 82 ARG A O 1
ATOM 638 N N . ILE A 1 83 ? 8.716 6.765 -4.076 1.00 89.62 83 ILE A N 1
ATOM 639 C CA . ILE A 1 83 ? 7.696 6.305 -3.127 1.00 89.62 83 ILE A CA 1
ATOM 640 C C . ILE A 1 83 ? 7.383 4.813 -3.290 1.00 89.62 83 ILE A C 1
ATOM 642 O O . ILE A 1 83 ? 7.245 4.120 -2.291 1.00 89.62 83 ILE A O 1
ATOM 646 N N . VAL A 1 84 ? 7.345 4.293 -4.522 1.00 89.56 84 VAL A N 1
ATOM 647 C CA . VAL A 1 84 ? 7.125 2.856 -4.777 1.00 89.56 84 VAL A CA 1
ATOM 648 C C . VAL A 1 84 ? 8.257 2.020 -4.187 1.00 89.56 84 VAL A C 1
ATOM 650 O O . VAL A 1 84 ? 7.999 0.963 -3.624 1.00 89.56 84 VAL A O 1
ATOM 653 N N . ASP A 1 85 ? 9.499 2.492 -4.285 1.00 88.50 85 ASP A N 1
ATOM 654 C CA . ASP A 1 85 ? 10.660 1.794 -3.727 1.00 88.50 85 ASP A CA 1
ATOM 655 C C . ASP A 1 85 ? 10.615 1.742 -2.191 1.00 88.50 85 ASP A C 1
ATOM 657 O O . ASP A 1 85 ? 10.732 0.673 -1.597 1.00 88.50 85 ASP A O 1
ATOM 661 N N . LEU A 1 86 ? 10.294 2.871 -1.550 1.00 86.56 86 LEU A N 1
ATOM 662 C CA . LEU A 1 86 ? 10.101 2.945 -0.098 1.00 86.56 86 LEU A CA 1
ATOM 663 C C . LEU A 1 86 ? 8.941 2.067 0.399 1.00 86.56 86 LEU A C 1
ATOM 665 O O . LEU A 1 86 ? 9.035 1.435 1.455 1.00 86.56 86 LEU A O 1
ATOM 669 N N . LEU A 1 87 ? 7.838 2.030 -0.354 1.00 87.31 87 LEU A N 1
ATOM 670 C CA . LEU A 1 87 ? 6.695 1.163 -0.076 1.00 87.31 87 LEU A CA 1
ATOM 671 C C . LEU A 1 87 ? 7.062 -0.309 -0.232 1.00 87.31 87 LEU A C 1
ATOM 673 O O . LEU A 1 87 ? 6.654 -1.113 0.599 1.00 87.31 87 LEU A O 1
ATOM 677 N N . HIS A 1 88 ? 7.836 -0.657 -1.261 1.00 84.50 88 HIS A N 1
ATOM 678 C CA . HIS A 1 88 ? 8.297 -2.020 -1.488 1.00 84.50 88 HIS A CA 1
ATOM 679 C C . HIS A 1 88 ? 9.080 -2.536 -0.277 1.00 84.50 88 HIS A C 1
ATOM 681 O O . HIS A 1 88 ? 8.743 -3.587 0.255 1.00 84.50 88 HIS A O 1
ATOM 687 N N . GLU A 1 89 ? 10.054 -1.771 0.219 1.00 76.81 89 GLU A N 1
ATOM 688 C CA . GLU A 1 89 ? 10.822 -2.132 1.419 1.00 76.81 89 GLU A CA 1
ATOM 689 C C . GLU A 1 89 ? 9.933 -2.229 2.670 1.00 76.81 89 GLU A C 1
ATOM 691 O O . GLU A 1 89 ? 9.987 -3.208 3.419 1.00 76.81 89 GLU A O 1
ATOM 696 N N . SER A 1 90 ? 9.078 -1.225 2.884 1.00 75.31 90 SER A N 1
ATOM 697 C CA . SER A 1 90 ? 8.294 -1.104 4.117 1.00 75.31 90 SER A CA 1
ATOM 698 C C . SER A 1 90 ? 7.162 -2.129 4.196 1.00 75.31 90 SER A C 1
ATOM 700 O O . SER A 1 90 ? 6.987 -2.769 5.230 1.00 75.31 90 SER A O 1
ATOM 702 N N . ILE A 1 91 ? 6.400 -2.321 3.117 1.00 75.62 91 ILE A N 1
ATOM 703 C CA . ILE A 1 91 ? 5.256 -3.239 3.095 1.00 75.62 91 ILE A CA 1
ATOM 704 C C . ILE A 1 91 ? 5.735 -4.692 3.056 1.00 75.62 91 ILE A C 1
ATOM 706 O O . ILE A 1 91 ? 5.184 -5.505 3.793 1.00 75.62 91 ILE A O 1
ATOM 710 N N . LEU A 1 92 ? 6.804 -5.031 2.320 1.00 68.62 92 LEU A N 1
ATOM 711 C CA . LEU A 1 92 ? 7.369 -6.390 2.368 1.00 68.62 92 LEU A CA 1
ATOM 712 C C . LEU A 1 92 ? 7.834 -6.788 3.772 1.00 68.62 92 LEU A C 1
ATOM 714 O O . LEU A 1 92 ? 7.650 -7.940 4.156 1.00 68.62 92 LEU A O 1
ATOM 718 N N . SER A 1 93 ? 8.345 -5.853 4.579 1.00 63.62 93 SER A N 1
ATOM 719 C CA . SER A 1 93 ? 8.651 -6.156 5.984 1.00 63.62 93 SER A CA 1
ATOM 720 C C . SER A 1 93 ? 7.407 -6.531 6.807 1.00 63.62 93 SER A C 1
ATOM 722 O O . SER A 1 93 ? 7.493 -7.362 7.708 1.00 63.62 93 SER A O 1
ATOM 724 N N . GLN A 1 94 ? 6.233 -5.988 6.461 1.00 62.69 94 GLN A N 1
ATOM 725 C CA . GLN A 1 94 ? 4.951 -6.288 7.112 1.00 62.69 94 GLN A CA 1
ATOM 726 C C . GLN A 1 94 ? 4.345 -7.620 6.656 1.00 62.69 94 GLN A C 1
ATOM 728 O O . GLN A 1 94 ? 3.679 -8.297 7.441 1.00 62.69 94 GLN A O 1
ATOM 733 N N . HIS A 1 95 ? 4.633 -8.053 5.423 1.00 65.12 95 HIS A N 1
ATOM 734 C CA . HIS A 1 95 ? 4.268 -9.395 4.954 1.00 65.12 95 HIS A CA 1
ATOM 735 C C . HIS A 1 95 ? 4.861 -10.514 5.827 1.00 65.12 95 HIS A C 1
ATOM 737 O O . HIS A 1 95 ? 4.370 -11.637 5.784 1.00 65.12 95 HIS A O 1
ATOM 743 N N . MET A 1 96 ? 5.885 -10.217 6.634 1.00 57.50 96 MET A N 1
ATOM 744 C CA . MET A 1 96 ? 6.549 -11.192 7.499 1.00 57.50 96 MET A CA 1
ATOM 745 C C . MET A 1 96 ? 5.912 -11.353 8.893 1.00 57.50 96 MET A C 1
ATOM 747 O O . MET A 1 96 ? 6.398 -12.174 9.667 1.00 57.50 96 MET A O 1
ATOM 751 N N . SER A 1 97 ? 4.852 -10.605 9.236 1.00 80.00 97 SER A N 1
ATOM 752 C CA . SER A 1 97 ? 4.166 -10.720 10.536 1.00 80.00 97 SER A CA 1
ATOM 753 C C . SER A 1 97 ? 2.665 -10.958 10.385 1.00 80.00 97 SER A C 1
ATOM 755 O O . SER A 1 97 ? 1.889 -10.019 10.188 1.00 80.00 97 SER A O 1
ATOM 757 N N . ASP A 1 98 ? 2.249 -12.214 10.562 1.00 82.94 98 ASP A N 1
ATOM 758 C CA . ASP A 1 98 ? 0.832 -12.598 10.604 1.00 82.94 98 ASP A CA 1
ATOM 759 C C . ASP A 1 98 ? 0.082 -11.856 11.721 1.00 82.94 98 ASP A C 1
ATOM 761 O O . ASP A 1 98 ? -1.040 -11.396 11.520 1.00 82.94 98 ASP A O 1
ATOM 765 N N . LEU A 1 99 ? 0.725 -11.659 12.880 1.00 85.62 99 LEU A N 1
ATOM 766 C CA . LEU A 1 99 ? 0.136 -10.941 14.015 1.00 85.62 99 LEU A CA 1
ATOM 767 C C . LEU A 1 99 ? -0.211 -9.494 13.652 1.00 85.62 99 LEU A C 1
ATOM 769 O O . LEU A 1 99 ? -1.304 -9.025 13.965 1.00 85.62 99 LEU A O 1
ATOM 773 N N . THR A 1 100 ? 0.691 -8.786 12.968 1.00 84.75 100 THR A N 1
ATOM 774 C CA . THR A 1 100 ? 0.438 -7.399 12.552 1.00 84.75 100 THR A CA 1
ATOM 775 C C . THR A 1 100 ? -0.640 -7.332 11.473 1.00 84.75 100 THR A C 1
ATOM 777 O O . THR A 1 100 ? -1.517 -6.471 11.532 1.00 84.75 100 THR A O 1
ATOM 780 N N . GLN A 1 101 ? -0.628 -8.264 10.516 1.00 88.44 101 GLN A N 1
ATOM 781 C CA . GLN A 1 101 ? -1.655 -8.324 9.475 1.00 88.44 101 GLN A CA 1
ATOM 782 C C . GLN A 1 101 ? -3.051 -8.568 10.049 1.00 88.44 101 GLN A C 1
ATOM 784 O O . GLN A 1 101 ? -3.996 -7.915 9.611 1.00 88.44 101 GLN A O 1
ATOM 789 N N . GLU A 1 102 ? -3.197 -9.468 11.024 1.00 90.69 102 GLU A N 1
ATOM 790 C CA . GLU A 1 102 ? -4.489 -9.712 11.676 1.00 90.69 102 GLU A CA 1
ATOM 791 C C . GLU A 1 102 ? -4.982 -8.483 12.442 1.00 90.69 102 GLU A C 1
ATOM 793 O O . GLU A 1 102 ? -6.144 -8.110 12.298 1.00 90.69 102 GLU A O 1
ATOM 798 N N . LYS A 1 103 ? -4.098 -7.759 13.141 1.00 92.06 103 LYS A N 1
ATOM 799 C CA . LYS A 1 103 ? -4.473 -6.495 13.797 1.00 92.06 103 LYS A CA 1
ATOM 800 C C . LYS A 1 103 ? -4.951 -5.435 12.812 1.00 92.06 103 LYS A C 1
ATOM 802 O O . LYS A 1 103 ? -5.966 -4.788 13.057 1.00 92.06 103 LYS A O 1
ATOM 807 N N . ILE A 1 104 ? -4.263 -5.282 11.680 1.00 92.25 104 ILE A N 1
ATOM 808 C CA . ILE A 1 104 ? -4.696 -4.367 10.615 1.00 92.25 104 ILE A CA 1
ATOM 809 C C . ILE A 1 104 ? -6.060 -4.805 10.070 1.00 92.25 104 ILE A C 1
ATOM 811 O O . ILE A 1 104 ? -6.963 -3.981 9.955 1.00 92.25 104 ILE A O 1
ATOM 815 N N . LYS A 1 105 ? -6.241 -6.098 9.768 1.00 93.62 105 LYS A N 1
ATOM 816 C CA . LYS A 1 105 ? -7.519 -6.644 9.284 1.00 93.62 105 LYS A CA 1
ATOM 817 C C . LYS A 1 105 ? -8.657 -6.384 10.267 1.00 93.62 105 LYS A C 1
ATOM 819 O O . LYS A 1 105 ? -9.746 -6.036 9.825 1.00 93.62 105 LYS A O 1
ATOM 824 N N . ASP A 1 106 ? -8.427 -6.543 11.565 1.00 94.88 106 ASP A N 1
ATOM 825 C CA . ASP A 1 106 ? -9.455 -6.314 12.580 1.00 94.88 106 ASP A CA 1
ATOM 826 C C . ASP A 1 106 ? -9.887 -4.846 12.634 1.00 94.88 106 ASP A C 1
ATOM 828 O O . ASP A 1 106 ? -11.086 -4.581 12.595 1.00 94.88 106 ASP A O 1
ATOM 832 N N . VAL A 1 107 ? -8.939 -3.902 12.580 1.00 95.75 107 VAL A N 1
ATOM 833 C CA . VAL A 1 107 ? -9.254 -2.464 12.482 1.00 95.75 107 VAL A CA 1
ATOM 834 C C . VAL A 1 107 ? -10.045 -2.150 11.205 1.00 95.75 107 VAL A C 1
ATOM 836 O O . VAL A 1 107 ? -11.026 -1.414 11.247 1.00 95.75 107 VAL A O 1
ATOM 839 N N . LEU A 1 108 ? -9.669 -2.726 10.057 1.00 95.31 108 LEU A N 1
ATOM 840 C CA . LEU A 1 108 ? -10.380 -2.499 8.790 1.00 95.31 108 LEU A CA 1
ATOM 841 C C . LEU A 1 108 ? -11.819 -3.045 8.809 1.00 95.31 108 LEU A C 1
ATOM 843 O O . LEU A 1 108 ? -12.733 -2.390 8.293 1.00 95.31 108 LEU A O 1
ATOM 847 N N . LYS A 1 109 ? -12.047 -4.205 9.441 1.00 94.94 109 LYS A N 1
ATOM 848 C CA . LYS A 1 109 ? -13.380 -4.825 9.551 1.00 94.94 109 LYS A CA 1
ATOM 849 C C . LYS A 1 109 ? -14.384 -3.937 10.283 1.00 94.94 109 LYS A C 1
ATOM 851 O O . LYS A 1 109 ? -15.566 -3.995 9.953 1.00 94.94 109 LYS A O 1
ATOM 856 N N . GLU A 1 110 ? -13.943 -3.093 11.219 1.00 90.56 110 GLU A N 1
ATOM 857 C CA . GLU A 1 110 ? -14.816 -2.130 11.914 1.00 90.56 110 GLU A CA 1
ATOM 858 C C . GLU A 1 110 ? -15.485 -1.137 10.947 1.00 90.56 110 GLU A C 1
ATOM 860 O O . GLU A 1 110 ? -16.558 -0.610 11.240 1.00 90.56 110 GLU A O 1
ATOM 865 N N . ARG A 1 111 ? -14.896 -0.938 9.759 1.00 90.56 111 ARG A N 1
ATOM 866 C CA . ARG A 1 111 ? -15.445 -0.131 8.658 1.00 90.56 111 ARG A CA 1
ATOM 867 C C . ARG A 1 111 ? -16.041 -0.956 7.513 1.00 90.56 111 ARG A C 1
ATOM 869 O O . ARG A 1 111 ? -16.352 -0.409 6.460 1.00 90.56 111 ARG A O 1
ATOM 876 N N . GLY A 1 112 ? -16.192 -2.269 7.689 1.00 94.56 112 GLY A N 1
ATOM 877 C CA . GLY A 1 112 ? -16.633 -3.177 6.625 1.00 94.56 112 GLY A CA 1
ATOM 878 C C . GLY A 1 112 ? -15.607 -3.361 5.501 1.00 94.56 112 GLY A C 1
ATOM 879 O O . GLY A 1 112 ? -15.962 -3.847 4.424 1.00 94.56 112 GLY A O 1
ATOM 880 N N . LEU A 1 113 ? -14.349 -2.975 5.737 1.00 96.69 113 LEU A N 1
ATOM 881 C CA . LEU A 1 113 ? -13.268 -3.102 4.769 1.00 96.69 113 LEU A CA 1
ATOM 882 C C . LEU A 1 113 ? -12.495 -4.407 4.981 1.00 96.69 113 LEU A C 1
ATOM 884 O O . LEU A 1 113 ? -12.163 -4.791 6.102 1.00 96.69 113 LEU A O 1
ATOM 888 N N . GLY A 1 114 ? -12.171 -5.065 3.873 1.00 96.06 114 GLY A N 1
ATOM 889 C CA . GLY A 1 114 ? -11.242 -6.182 3.806 1.00 96.06 114 GLY A CA 1
ATOM 890 C C . GLY A 1 114 ? -9.896 -5.743 3.240 1.00 96.06 114 GLY A C 1
ATOM 891 O O . GLY A 1 114 ? -9.788 -4.739 2.534 1.00 96.06 114 GLY A O 1
ATOM 892 N N . THR A 1 115 ? -8.858 -6.536 3.503 1.00 94.56 115 THR A N 1
ATOM 893 C CA . THR A 1 115 ? -7.558 -6.377 2.846 1.00 94.56 115 THR A CA 1
ATOM 894 C C . THR A 1 115 ? -6.950 -7.720 2.472 1.00 94.56 115 THR A C 1
ATOM 896 O O . THR A 1 115 ? -7.138 -8.720 3.171 1.00 94.56 115 THR A O 1
ATOM 899 N N . LEU A 1 116 ? -6.203 -7.732 1.370 1.00 91.06 116 LEU A N 1
ATOM 900 C CA . LEU A 1 116 ? -5.411 -8.870 0.930 1.00 91.06 116 LEU A CA 1
ATOM 901 C C . LEU A 1 116 ? -3.963 -8.433 0.709 1.00 91.06 116 LEU A C 1
ATOM 903 O O . LEU A 1 116 ? -3.677 -7.548 -0.098 1.00 91.06 116 LEU A O 1
ATOM 907 N N . PHE A 1 117 ? -3.059 -9.101 1.418 1.00 86.88 117 PHE A N 1
ATOM 908 C CA . PHE A 1 117 ? -1.618 -8.960 1.279 1.00 86.88 117 PHE A CA 1
ATOM 909 C C . PHE A 1 117 ? -1.122 -9.984 0.252 1.00 86.88 117 PHE A C 1
ATOM 911 O O . PHE A 1 117 ? -1.199 -11.187 0.488 1.00 86.88 117 PHE A O 1
ATOM 918 N N . GLN A 1 118 ? -0.602 -9.524 -0.885 1.00 78.69 118 GLN A N 1
ATOM 919 C CA . GLN A 1 118 ? -0.088 -10.373 -1.961 1.00 78.69 118 GLN A CA 1
ATOM 920 C C . GLN A 1 118 ? 1.412 -10.121 -2.181 1.00 78.69 118 GLN A C 1
ATOM 922 O O . GLN A 1 118 ? 1.795 -9.048 -2.644 1.00 78.69 118 GLN A O 1
ATOM 927 N N . CYS A 1 119 ? 2.266 -11.113 -1.903 1.00 67.50 119 CYS A N 1
ATOM 928 C CA . CYS A 1 119 ? 3.731 -10.959 -1.935 1.00 67.50 119 CYS A CA 1
ATOM 929 C C . CYS A 1 119 ? 4.275 -10.347 -3.241 1.00 67.50 119 CYS A C 1
ATOM 931 O O . CYS A 1 119 ? 5.143 -9.479 -3.190 1.00 67.50 119 CYS A O 1
ATOM 933 N N . SER A 1 120 ? 3.745 -10.751 -4.402 1.00 66.75 120 SER A N 1
ATOM 934 C CA . SER A 1 120 ? 4.161 -10.217 -5.710 1.00 66.75 120 SER A CA 1
ATOM 935 C C . SER A 1 120 ? 3.218 -9.146 -6.270 1.00 66.75 120 SER A C 1
ATOM 937 O O . SER A 1 120 ? 3.621 -8.388 -7.154 1.00 66.75 120 SER A O 1
ATOM 939 N N . CYS A 1 121 ? 1.978 -9.043 -5.779 1.00 70.38 121 CYS A N 1
ATOM 940 C CA . CYS A 1 121 ? 0.942 -8.168 -6.354 1.00 70.38 121 CYS A CA 1
ATOM 941 C C . CYS A 1 121 ? 0.672 -6.884 -5.554 1.00 70.38 121 CYS A C 1
ATOM 943 O O . CYS A 1 121 ? 0.068 -5.956 -6.108 1.00 70.38 121 CYS A O 1
ATOM 945 N N . GLY A 1 122 ? 1.191 -6.806 -4.326 1.00 87.25 122 GLY A N 1
ATOM 946 C CA . GLY A 1 122 ? 1.082 -5.676 -3.412 1.00 87.25 122 GLY A CA 1
ATOM 947 C C . GLY A 1 122 ? -0.055 -5.822 -2.407 1.00 87.25 122 GLY A C 1
ATOM 948 O O . GLY A 1 122 ? -0.275 -6.904 -1.868 1.00 87.25 122 GLY A O 1
ATOM 949 N N . VAL A 1 123 ? -0.756 -4.726 -2.124 1.00 91.88 123 VAL A N 1
ATOM 950 C CA . VAL A 1 123 ? -1.865 -4.709 -1.157 1.00 91.88 123 VAL A CA 1
ATOM 951 C C . VAL A 1 123 ? -3.150 -4.312 -1.862 1.00 91.88 123 VAL A C 1
ATOM 953 O O . VAL A 1 123 ? -3.154 -3.406 -2.696 1.00 91.88 123 VAL A O 1
ATOM 956 N N . VAL A 1 124 ? -4.241 -4.985 -1.516 1.00 94.31 124 VAL A N 1
ATOM 957 C CA . VAL A 1 124 ? -5.583 -4.691 -2.019 1.00 94.31 124 VAL A CA 1
ATOM 958 C C . VAL A 1 124 ? -6.499 -4.354 -0.846 1.00 94.31 124 VAL A C 1
ATOM 960 O O . VAL A 1 124 ? -6.398 -4.988 0.209 1.00 94.31 124 VAL A O 1
ATOM 963 N N . VAL A 1 125 ? -7.376 -3.363 -1.020 1.00 96.62 125 VAL A N 1
ATOM 964 C CA . VAL A 1 125 ? -8.410 -2.966 -0.049 1.00 96.62 125 VAL A CA 1
ATOM 965 C C . VAL A 1 125 ? -9.725 -2.697 -0.780 1.00 96.62 125 VAL A C 1
ATOM 967 O O . VAL A 1 125 ? -9.742 -2.141 -1.876 1.00 96.62 125 VAL A O 1
ATOM 970 N N . GLY A 1 126 ? -10.828 -3.084 -0.153 1.00 97.31 126 GLY A N 1
ATOM 971 C CA . GLY A 1 126 ? -12.196 -2.804 -0.588 1.00 97.31 126 GLY A CA 1
ATOM 972 C C . GLY A 1 126 ? -13.176 -3.360 0.436 1.00 97.31 126 GLY A C 1
ATOM 973 O O . GLY A 1 126 ? -12.783 -3.578 1.583 1.00 97.31 126 GLY A O 1
ATOM 974 N N . SER A 1 127 ? -14.430 -3.617 0.059 1.00 97.50 127 SER A N 1
ATOM 975 C CA . SER A 1 127 ? -15.355 -4.288 0.981 1.00 97.50 127 SER A CA 1
ATOM 976 C C . SER A 1 127 ? -14.886 -5.718 1.289 1.00 97.50 127 SER A C 1
ATOM 978 O O . SER A 1 127 ? -14.182 -6.340 0.488 1.00 97.50 127 SER A O 1
ATOM 980 N N . CYS A 1 128 ? -15.262 -6.258 2.452 1.00 96.44 128 CYS A N 1
ATOM 981 C CA . CYS A 1 128 ? -14.946 -7.651 2.797 1.00 96.44 128 CYS A CA 1
ATOM 982 C C . CYS A 1 128 ? -15.417 -8.642 1.717 1.00 96.44 128 CYS A C 1
ATOM 984 O O . CYS A 1 128 ? -14.667 -9.553 1.359 1.00 96.44 128 CYS A O 1
ATOM 986 N N . ASP A 1 129 ? -16.618 -8.430 1.175 1.00 96.88 129 ASP A N 1
ATOM 987 C CA . ASP A 1 129 ? -17.221 -9.294 0.157 1.00 96.88 129 ASP A CA 1
ATOM 988 C C . ASP A 1 129 ? -16.462 -9.208 -1.176 1.00 96.88 129 ASP A C 1
ATOM 990 O O . ASP A 1 129 ? -16.156 -10.237 -1.781 1.00 96.88 129 ASP A O 1
ATOM 994 N N . ASP A 1 130 ? -16.087 -7.998 -1.605 1.00 97.69 130 ASP A N 1
ATOM 995 C CA . ASP A 1 130 ? -15.327 -7.781 -2.842 1.00 97.69 130 ASP A CA 1
ATOM 996 C C . ASP A 1 130 ? -13.922 -8.398 -2.753 1.00 97.69 130 ASP A C 1
ATOM 998 O O . ASP A 1 130 ? -13.464 -9.075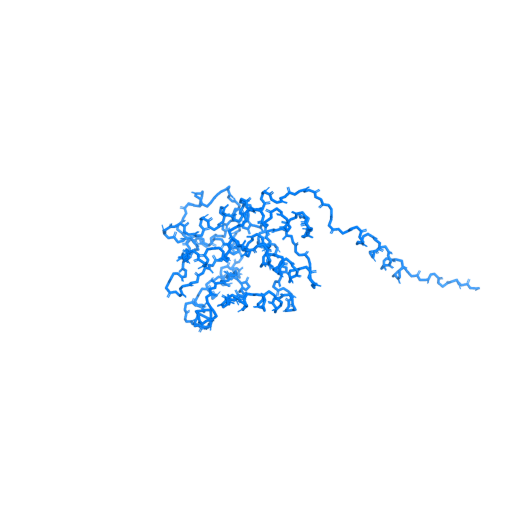 -3.679 1.00 97.69 130 ASP A O 1
ATOM 1002 N N . VAL A 1 131 ? -13.242 -8.227 -1.612 1.00 96.62 131 VAL A N 1
ATOM 1003 C CA . VAL A 1 131 ? -11.920 -8.829 -1.374 1.00 96.62 131 VAL A CA 1
ATOM 1004 C C . VAL A 1 131 ? -12.016 -10.352 -1.383 1.00 96.62 131 VAL A C 1
ATOM 1006 O O . VAL A 1 131 ? -11.156 -11.015 -1.968 1.00 96.62 131 VAL A O 1
ATOM 1009 N N . GLN A 1 132 ? -13.062 -10.920 -0.779 1.00 95.25 132 GLN A N 1
ATOM 1010 C CA . GLN A 1 132 ? -13.297 -12.360 -0.800 1.00 95.25 132 GLN A CA 1
ATOM 1011 C C . GLN A 1 132 ? -13.592 -12.872 -2.216 1.00 95.25 132 GLN A C 1
ATOM 1013 O O . GLN A 1 132 ? -13.054 -13.909 -2.603 1.00 95.25 132 GLN A O 1
ATOM 1018 N N . ALA A 1 133 ? -14.406 -12.156 -2.995 1.00 96.06 133 ALA A N 1
ATOM 1019 C CA . ALA A 1 133 ? -14.733 -12.521 -4.372 1.00 96.06 133 ALA A CA 1
ATOM 1020 C C . ALA A 1 133 ? -13.501 -12.474 -5.291 1.00 96.06 133 ALA A C 1
ATOM 1022 O O . ALA A 1 133 ? -13.312 -13.343 -6.147 1.00 96.06 133 ALA A O 1
ATOM 1023 N N . TYR A 1 134 ? -12.636 -11.481 -5.095 1.00 95.56 134 TYR A N 1
ATOM 1024 C CA . TYR A 1 134 ? -11.383 -11.359 -5.826 1.00 95.56 134 TYR A CA 1
ATOM 1025 C C . TYR A 1 134 ? -10.360 -12.423 -5.410 1.00 95.56 134 TYR A C 1
ATOM 1027 O O . TYR A 1 134 ? -9.678 -12.992 -6.272 1.00 95.56 134 TYR A O 1
ATOM 1035 N N . ASN A 1 135 ? -10.258 -12.741 -4.115 1.00 94.12 135 ASN A N 1
ATOM 1036 C CA . ASN A 1 135 ? -9.271 -13.684 -3.603 1.00 94.12 135 ASN A CA 1
ATOM 1037 C C . ASN A 1 135 ? -9.511 -15.116 -4.110 1.00 94.12 135 ASN A C 1
ATOM 1039 O O . ASN A 1 135 ? -10.302 -15.888 -3.578 1.00 94.12 135 ASN A O 1
ATOM 1043 N N . GLY A 1 136 ? -8.760 -15.482 -5.142 1.00 89.06 136 GLY A N 1
ATOM 1044 C CA . GLY A 1 136 ? -8.779 -16.816 -5.737 1.00 89.06 136 GLY A CA 1
ATOM 1045 C C . GLY A 1 136 ? -9.573 -16.865 -7.036 1.00 89.06 136 GLY A C 1
ATOM 1046 O O . GLY A 1 136 ? -9.693 -17.949 -7.610 1.00 89.06 136 GLY A O 1
ATOM 1047 N N . SER A 1 137 ? -10.057 -15.712 -7.508 1.00 94.31 137 SER A N 1
ATOM 1048 C CA . SER A 1 137 ? -10.560 -15.509 -8.865 1.00 94.31 137 SER A CA 1
ATOM 1049 C C . SER A 1 137 ? -9.491 -15.802 -9.926 1.00 94.31 137 SER A C 1
ATOM 1051 O O . SER A 1 137 ? -8.292 -15.838 -9.638 1.00 94.31 137 SER A O 1
ATOM 1053 N N . GLU A 1 138 ? -9.927 -16.001 -11.172 1.00 94.75 138 GLU A N 1
ATOM 1054 C CA . GLU A 1 138 ? -9.030 -16.164 -12.324 1.00 94.75 138 GLU A CA 1
ATOM 1055 C C . GLU A 1 138 ? -8.103 -14.952 -12.485 1.00 94.75 138 GLU A C 1
ATOM 1057 O O . GLU A 1 138 ? -6.892 -15.123 -12.574 1.00 94.75 138 GLU A O 1
ATOM 1062 N N . HIS A 1 139 ? -8.643 -13.734 -12.363 1.00 90.88 139 HIS A N 1
ATOM 1063 C CA . HIS A 1 139 ? -7.860 -12.502 -12.453 1.00 90.88 139 HIS A CA 1
ATOM 1064 C C . HIS A 1 139 ? -6.771 -12.408 -11.373 1.00 90.88 139 HIS A C 1
ATOM 1066 O O . HIS A 1 139 ? -5.627 -12.074 -11.682 1.00 90.88 139 HIS A O 1
ATOM 1072 N N . HIS A 1 140 ? -7.092 -12.747 -10.114 1.00 92.31 140 HIS A N 1
ATOM 1073 C CA . HIS A 1 140 ? -6.090 -12.815 -9.043 1.00 92.31 140 HIS A CA 1
ATOM 1074 C C . HIS A 1 140 ? -4.964 -13.793 -9.409 1.00 92.31 140 HIS A C 1
ATOM 1076 O O . HIS A 1 140 ? -3.789 -13.431 -9.350 1.00 92.31 140 HIS A O 1
ATOM 1082 N N . ARG A 1 141 ? -5.314 -15.017 -9.821 1.00 91.75 141 ARG A N 1
ATOM 1083 C CA . ARG A 1 141 ? -4.332 -16.061 -10.155 1.00 91.75 141 ARG A CA 1
ATOM 1084 C C . ARG A 1 141 ? -3.457 -15.674 -11.344 1.00 91.75 141 ARG A C 1
ATOM 1086 O O . ARG A 1 141 ? -2.259 -15.946 -11.324 1.00 91.75 141 ARG A O 1
ATOM 1093 N N . ASP A 1 142 ? -4.035 -15.039 -12.358 1.00 90.81 142 ASP A N 1
ATOM 1094 C CA . ASP A 1 142 ? -3.305 -14.620 -13.551 1.00 90.81 142 ASP A CA 1
ATOM 1095 C C . ASP A 1 142 ? -2.323 -13.488 -13.262 1.00 90.81 142 ASP A C 1
ATOM 1097 O O . ASP A 1 142 ? -1.172 -13.556 -13.707 1.00 90.81 142 ASP A O 1
ATOM 1101 N N . MET A 1 143 ? -2.736 -12.481 -12.484 1.00 88.81 143 MET A N 1
ATOM 1102 C CA . MET A 1 143 ? -1.831 -11.410 -12.063 1.00 88.81 143 MET A CA 1
ATOM 1103 C C . MET A 1 143 ? -0.686 -11.938 -11.202 1.00 88.81 143 MET A C 1
ATOM 1105 O O . MET A 1 143 ? 0.464 -11.561 -11.439 1.00 88.81 143 MET A O 1
ATOM 1109 N N . ASP A 1 144 ? -0.984 -12.819 -10.244 1.00 88.44 144 ASP A N 1
ATOM 1110 C CA . ASP A 1 144 ? 0.030 -13.414 -9.374 1.00 88.44 144 ASP A CA 1
ATOM 1111 C C . ASP A 1 144 ? 1.026 -14.243 -10.187 1.00 88.44 144 ASP A C 1
ATOM 1113 O O . ASP A 1 144 ? 2.229 -13.987 -10.145 1.00 88.44 144 ASP A O 1
ATOM 1117 N N . ARG A 1 145 ? 0.529 -15.122 -11.068 1.00 88.94 145 ARG A N 1
ATOM 1118 C CA . ARG A 1 145 ? 1.371 -15.917 -11.971 1.00 88.94 145 ARG A CA 1
ATOM 1119 C C . ARG A 1 145 ? 2.269 -15.044 -12.846 1.00 88.94 145 ARG A C 1
ATOM 1121 O O . ARG A 1 145 ? 3.456 -15.341 -12.984 1.00 88.94 145 ARG A O 1
ATOM 1128 N N . LEU A 1 146 ? 1.716 -13.998 -13.464 1.00 88.31 146 LEU A N 1
ATOM 1129 C CA . LEU A 1 146 ? 2.475 -13.115 -14.350 1.00 88.31 146 LEU A CA 1
ATOM 1130 C C . LEU A 1 146 ? 3.575 -12.373 -13.584 1.00 88.31 146 LEU A C 1
ATOM 1132 O O . LEU A 1 146 ? 4.716 -12.320 -14.043 1.00 88.31 146 LEU A O 1
ATOM 1136 N N . ARG A 1 147 ? 3.251 -11.828 -12.409 1.00 88.50 147 ARG A N 1
ATOM 1137 C CA . ARG A 1 147 ? 4.209 -11.075 -11.592 1.00 88.50 147 ARG A CA 1
ATOM 1138 C C . ARG A 1 147 ? 5.294 -11.970 -11.017 1.00 88.50 147 ARG A C 1
ATOM 1140 O O . ARG A 1 147 ? 6.466 -11.625 -11.142 1.00 88.50 147 ARG A O 1
ATOM 1147 N N . SER A 1 148 ? 4.937 -13.142 -10.497 1.00 86.12 148 SER A N 1
ATOM 1148 C CA . SER A 1 148 ? 5.921 -14.121 -10.034 1.00 86.12 148 SER A CA 1
ATOM 1149 C C . SER A 1 148 ? 6.852 -14.576 -11.160 1.00 86.12 148 SER A C 1
ATOM 1151 O O . SER A 1 148 ? 8.048 -14.709 -10.924 1.00 86.12 148 SER A O 1
ATOM 1153 N N . ALA A 1 149 ? 6.350 -14.759 -12.388 1.00 88.19 149 ALA A N 1
ATOM 1154 C CA . ALA A 1 149 ? 7.201 -15.088 -13.534 1.00 88.19 149 ALA A CA 1
ATOM 1155 C C . ALA A 1 149 ? 8.186 -13.953 -13.867 1.00 88.19 149 ALA A C 1
ATOM 1157 O O . ALA A 1 149 ? 9.369 -14.201 -14.084 1.00 88.19 149 ALA A O 1
ATOM 1158 N N . ILE A 1 150 ? 7.724 -12.700 -13.848 1.00 87.38 150 ILE A N 1
ATOM 1159 C CA . ILE A 1 150 ? 8.572 -11.529 -14.115 1.00 87.38 150 ILE A CA 1
ATOM 1160 C C . ILE A 1 150 ? 9.639 -11.342 -13.030 1.00 87.38 150 ILE A C 1
ATOM 1162 O O . ILE A 1 150 ? 10.773 -10.982 -13.361 1.00 87.38 150 ILE A O 1
ATOM 1166 N N . ASP A 1 151 ? 9.295 -11.589 -11.765 1.00 81.62 151 ASP A N 1
ATOM 1167 C CA . ASP A 1 151 ? 10.242 -11.554 -10.650 1.00 81.62 151 ASP A CA 1
ATOM 1168 C C . ASP A 1 151 ? 11.260 -12.706 -10.735 1.00 81.62 151 ASP A C 1
ATOM 1170 O O . ASP A 1 151 ? 12.455 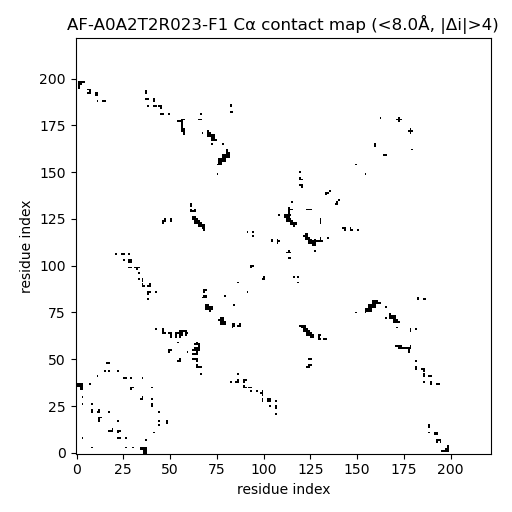-12.473 -10.541 1.00 81.62 151 ASP A O 1
ATOM 1174 N N . ALA A 1 1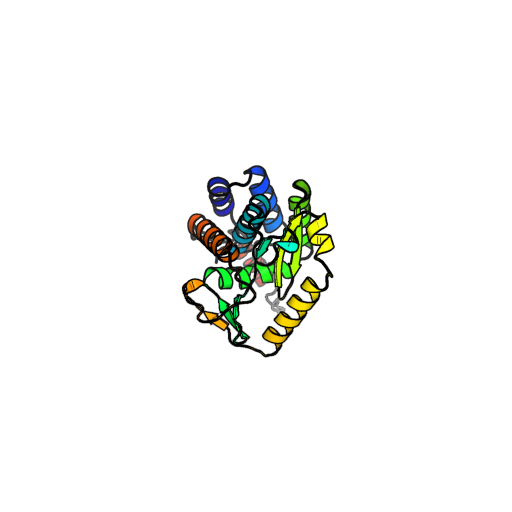52 ? 10.817 -13.922 -11.081 1.00 84.19 152 ALA A N 1
ATOM 1175 C CA . ALA A 1 152 ? 11.672 -15.106 -11.224 1.00 84.19 152 ALA A CA 1
ATOM 1176 C C . ALA A 1 152 ? 12.672 -14.993 -12.386 1.00 84.19 152 ALA A C 1
ATOM 1178 O O . ALA A 1 152 ? 13.806 -15.455 -12.266 1.00 84.19 152 ALA A O 1
ATOM 1179 N N . ASP A 1 153 ? 12.286 -14.323 -13.473 1.00 86.25 153 ASP A N 1
ATOM 1180 C CA . ASP A 1 153 ? 13.160 -14.023 -14.613 1.00 86.25 153 ASP A CA 1
ATOM 1181 C C . ASP A 1 153 ? 14.282 -13.021 -14.262 1.00 86.25 153 ASP A C 1
ATOM 1183 O O . ASP A 1 153 ? 15.153 -12.742 -15.088 1.00 86.25 153 ASP A O 1
ATOM 1187 N N . GLY A 1 154 ? 14.279 -12.448 -13.050 1.00 81.00 154 GLY A N 1
ATOM 1188 C CA . GLY A 1 154 ? 15.296 -11.493 -12.612 1.00 81.00 154 GLY A CA 1
ATOM 1189 C C . GLY A 1 154 ? 15.251 -10.177 -13.390 1.00 81.00 154 GLY A C 1
ATOM 1190 O O . GLY A 1 154 ? 16.269 -9.488 -13.497 1.00 81.00 154 GLY A O 1
ATOM 1191 N N . ASN A 1 155 ? 14.085 -9.822 -13.946 1.00 85.06 155 ASN A N 1
ATOM 1192 C CA . ASN A 1 155 ? 13.944 -8.642 -14.792 1.00 85.06 155 ASN A CA 1
ATOM 1193 C C . ASN A 1 155 ? 14.389 -7.363 -14.061 1.00 85.06 155 ASN A C 1
ATOM 1195 O O . ASN A 1 155 ? 14.129 -7.202 -12.856 1.00 85.06 155 ASN A O 1
ATOM 1199 N N . PRO A 1 156 ? 15.043 -6.429 -14.773 1.00 88.94 156 PRO A N 1
ATOM 1200 C CA . PRO A 1 156 ? 15.672 -5.277 -14.149 1.00 88.94 156 PRO A CA 1
ATOM 1201 C C . PRO A 1 156 ? 14.646 -4.361 -13.479 1.00 88.94 156 PRO A C 1
ATOM 1203 O O . PRO A 1 156 ? 13.506 -4.213 -13.932 1.00 88.94 156 PRO A O 1
ATOM 1206 N N . VAL A 1 157 ? 15.091 -3.711 -12.404 1.00 90.19 157 VAL A N 1
ATOM 1207 C CA . VAL A 1 157 ? 14.361 -2.622 -11.753 1.00 90.19 157 VAL A CA 1
ATOM 1208 C C . VAL A 1 157 ? 14.932 -1.296 -12.245 1.00 90.19 157 VAL A C 1
ATOM 1210 O O . VAL A 1 157 ? 16.141 -1.076 -12.177 1.00 90.19 157 VAL A O 1
ATOM 1213 N N . LYS A 1 158 ? 14.070 -0.402 -12.731 1.00 93.81 158 LYS A N 1
ATOM 1214 C CA . LYS A 1 158 ? 14.445 0.943 -13.174 1.00 93.81 158 LYS A CA 1
ATOM 1215 C C . LYS A 1 158 ? 13.811 1.995 -12.274 1.00 93.81 158 LYS A C 1
ATOM 1217 O O . LYS A 1 158 ? 12.587 2.102 -12.190 1.00 93.81 158 LYS A O 1
ATOM 1222 N N . ILE A 1 159 ? 14.658 2.807 -11.650 1.00 92.75 159 ILE A N 1
ATOM 1223 C CA . ILE A 1 159 ? 14.212 3.970 -10.886 1.00 92.75 159 ILE A CA 1
ATOM 1224 C C . ILE A 1 159 ? 13.854 5.098 -11.856 1.00 92.75 159 ILE A C 1
ATOM 1226 O O . ILE A 1 159 ? 14.637 5.445 -12.743 1.00 92.75 159 ILE A O 1
ATOM 1230 N N . VAL A 1 160 ? 12.662 5.662 -11.687 1.00 93.69 160 VAL A N 1
ATOM 1231 C CA . VAL A 1 160 ? 12.145 6.802 -12.454 1.00 93.69 160 VAL A CA 1
ATOM 1232 C C . VAL A 1 160 ? 11.737 7.926 -11.505 1.00 93.69 160 VAL A C 1
ATOM 1234 O O . VAL A 1 160 ? 11.386 7.687 -10.351 1.00 93.69 160 VAL A O 1
ATOM 1237 N N . GLY A 1 161 ? 11.789 9.174 -11.970 1.00 90.31 161 GLY A N 1
ATOM 1238 C CA . GLY A 1 161 ? 11.393 10.328 -11.161 1.00 90.31 161 GLY A CA 1
ATOM 1239 C C . GLY A 1 161 ? 9.887 10.382 -10.904 1.00 90.31 161 GLY A C 1
ATOM 1240 O O . GLY A 1 161 ? 9.463 10.815 -9.836 1.00 90.31 161 GLY A O 1
ATOM 1241 N N . SER A 1 162 ? 9.081 9.917 -11.860 1.00 91.38 162 SER A N 1
ATOM 1242 C CA . SER A 1 162 ? 7.622 9.899 -11.769 1.00 91.38 162 SER A CA 1
ATOM 1243 C C . SER A 1 162 ? 7.015 8.829 -12.686 1.00 91.38 162 SER A C 1
ATOM 1245 O O . SER A 1 162 ? 7.705 8.282 -13.551 1.00 91.38 162 SER A O 1
ATOM 1247 N N . THR A 1 163 ? 5.730 8.506 -12.504 1.00 91.62 163 THR A N 1
ATOM 1248 C CA . THR A 1 163 ? 5.044 7.474 -13.305 1.00 91.62 163 THR A CA 1
ATOM 1249 C C . THR A 1 163 ? 4.881 7.876 -14.775 1.00 91.62 163 THR A C 1
ATOM 1251 O O . THR A 1 163 ? 4.815 7.010 -15.639 1.00 91.62 163 THR A O 1
ATOM 1254 N N . GLU A 1 164 ? 4.901 9.173 -15.092 1.00 91.06 164 GLU A N 1
ATOM 1255 C CA . GLU A 1 164 ? 4.833 9.704 -16.462 1.00 91.06 164 GLU A CA 1
ATOM 1256 C C . GLU A 1 164 ? 6.122 9.500 -17.263 1.00 91.06 164 GLU A C 1
ATOM 1258 O O . GLU A 1 164 ? 6.114 9.630 -18.483 1.00 91.06 164 GLU A O 1
ATOM 1263 N N . GLN A 1 165 ? 7.236 9.198 -16.595 1.00 94.00 165 GLN A N 1
ATOM 1264 C CA . GLN A 1 165 ? 8.517 8.934 -17.255 1.00 94.00 165 GLN A CA 1
ATOM 1265 C C . GLN A 1 165 ? 8.647 7.483 -17.738 1.00 94.00 165 GLN A C 1
ATOM 1267 O O . GLN A 1 165 ? 9.669 7.120 -18.325 1.00 94.00 165 GLN A O 1
ATOM 1272 N N . ILE A 1 166 ? 7.644 6.641 -17.475 1.00 94.44 166 ILE A N 1
ATOM 1273 C CA . ILE A 1 166 ? 7.617 5.253 -17.929 1.00 94.44 166 ILE A CA 1
ATOM 1274 C C . ILE A 1 166 ? 7.284 5.249 -19.433 1.00 94.44 166 ILE A C 1
ATOM 1276 O O . ILE A 1 166 ? 6.215 5.717 -19.819 1.00 94.44 166 ILE A O 1
ATOM 1280 N N . PRO A 1 167 ? 8.183 4.748 -20.304 1.00 93.50 167 PRO A N 1
ATOM 1281 C CA . PRO A 1 167 ? 8.058 4.915 -21.755 1.00 93.50 167 PRO A CA 1
ATOM 1282 C C . PRO A 1 167 ? 7.149 3.875 -22.426 1.00 93.50 167 PRO A C 1
ATOM 1284 O O . PRO A 1 167 ? 6.982 3.900 -23.643 1.00 93.50 167 PRO A O 1
ATOM 1287 N N . VAL A 1 168 ? 6.604 2.932 -21.657 1.00 95.00 168 VAL A N 1
ATOM 1288 C CA . VAL A 1 168 ? 5.834 1.784 -22.144 1.00 95.00 168 VAL A CA 1
ATOM 1289 C C . VAL A 1 168 ? 4.490 1.697 -21.432 1.00 95.00 168 VAL A C 1
ATOM 1291 O O . VAL A 1 168 ? 4.317 2.224 -20.335 1.00 95.00 168 VAL A O 1
ATOM 1294 N N . GLN A 1 169 ? 3.538 0.991 -22.043 1.00 93.81 169 GLN A N 1
ATOM 1295 C CA . GLN A 1 169 ? 2.307 0.606 -21.356 1.00 93.81 169 GLN A CA 1
ATOM 1296 C C . GLN A 1 169 ? 2.626 -0.300 -20.166 1.00 93.81 169 GLN A C 1
ATOM 1298 O O . GLN A 1 169 ? 3.594 -1.062 -20.196 1.00 93.81 169 GLN A O 1
ATOM 1303 N N . THR A 1 170 ? 1.800 -0.222 -19.129 1.00 93.62 170 THR A N 1
ATOM 1304 C CA . THR A 1 170 ? 2.000 -0.962 -17.880 1.00 93.62 170 THR A CA 1
ATOM 1305 C C . THR A 1 170 ? 0.742 -1.731 -17.523 1.00 93.62 170 THR A C 1
ATOM 1307 O O . THR A 1 170 ? -0.351 -1.248 -17.807 1.00 93.62 170 THR A O 1
ATOM 1310 N N . MET A 1 171 ? 0.885 -2.857 -16.828 1.00 90.38 171 MET A N 1
ATOM 1311 C CA . MET A 1 171 ? -0.267 -3.593 -16.287 1.00 90.38 171 MET A CA 1
ATOM 1312 C C . MET A 1 171 ? -0.816 -2.997 -14.979 1.00 90.38 171 MET A C 1
ATOM 1314 O O . MET A 1 171 ? -1.846 -3.445 -14.491 1.00 90.38 171 MET A O 1
ATOM 1318 N N . ASP A 1 172 ? -0.117 -2.023 -14.387 1.00 92.25 172 ASP A N 1
ATOM 1319 C CA . ASP A 1 172 ? -0.406 -1.529 -13.034 1.00 92.25 172 ASP A CA 1
ATOM 1320 C C . ASP A 1 172 ? -0.904 -0.090 -12.969 1.00 92.25 172 ASP A C 1
ATOM 1322 O O . ASP A 1 172 ? -1.381 0.331 -11.924 1.00 92.25 172 ASP A O 1
ATOM 1326 N N . LEU A 1 173 ? -0.770 0.680 -14.048 1.00 93.25 173 LEU A N 1
ATOM 1327 C CA . LEU A 1 173 ? -1.327 2.025 -14.133 1.00 93.25 173 LEU A CA 1
ATOM 1328 C C . LEU A 1 173 ? -2.595 1.975 -14.976 1.00 93.25 173 LEU A C 1
ATOM 1330 O O . LEU A 1 173 ? -2.539 1.729 -16.183 1.00 93.25 173 LEU A O 1
ATOM 1334 N N . HIS A 1 174 ? -3.734 2.235 -14.345 1.00 90.25 174 HIS A N 1
ATOM 1335 C CA . HIS A 1 174 ? -5.016 2.274 -15.023 1.00 90.25 174 HIS A CA 1
ATOM 1336 C C . HIS A 1 174 ? -5.127 3.487 -15.955 1.00 90.25 174 HIS A C 1
ATOM 1338 O O . HIS A 1 174 ? -4.592 4.568 -15.689 1.00 90.25 174 HIS A O 1
ATOM 1344 N N . HIS A 1 175 ? -5.894 3.338 -17.037 1.00 86.44 175 HIS A N 1
ATOM 1345 C CA . HIS A 1 175 ? 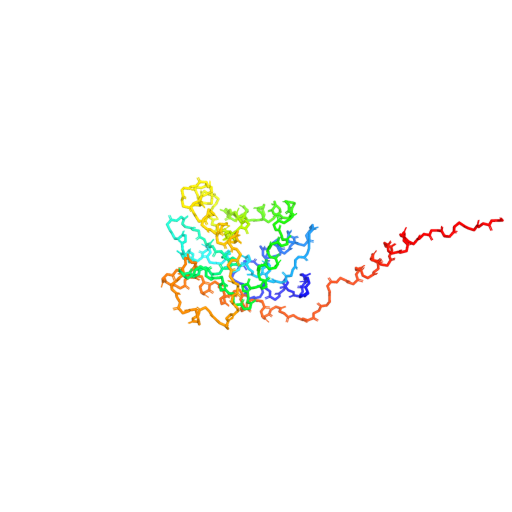-6.057 4.381 -18.054 1.00 86.44 175 HIS A CA 1
ATOM 1346 C C . HIS A 1 175 ? -6.679 5.680 -17.518 1.00 86.44 175 HIS A C 1
ATOM 1348 O O . HIS A 1 175 ? -6.389 6.754 -18.043 1.00 86.44 175 HIS A O 1
ATOM 1354 N N . ASN A 1 176 ? -7.498 5.610 -16.462 1.00 88.25 176 ASN A N 1
ATOM 1355 C CA . ASN A 1 176 ? -8.073 6.798 -15.815 1.00 88.25 176 ASN A CA 1
ATOM 1356 C C . ASN A 1 176 ? -7.103 7.502 -14.832 1.00 88.25 176 ASN A C 1
ATOM 1358 O O . ASN A 1 176 ? -7.463 8.528 -14.249 1.00 88.25 176 ASN A O 1
ATOM 1362 N N . GLY A 1 177 ? -5.903 6.950 -14.607 1.00 92.81 177 GLY A N 1
ATOM 1363 C CA . GLY A 1 177 ? -4.879 7.504 -13.720 1.00 92.81 177 GLY A CA 1
ATOM 1364 C C . GLY A 1 177 ? -5.101 7.308 -12.213 1.00 92.81 177 GLY A C 1
ATOM 1365 O O . GLY A 1 177 ? -4.491 8.050 -11.442 1.00 92.81 177 GLY A O 1
ATOM 1366 N N . ALA A 1 178 ? -5.943 6.362 -11.786 1.00 95.19 178 ALA A N 1
ATOM 1367 C CA . ALA A 1 178 ? -6.223 6.076 -10.372 1.00 95.19 178 ALA A CA 1
ATOM 1368 C C . ALA A 1 178 ? -4.958 5.782 -9.550 1.00 95.19 178 ALA A C 1
ATOM 1370 O O . ALA A 1 178 ? -4.661 6.495 -8.593 1.00 95.19 178 ALA A O 1
ATOM 1371 N N . GLU A 1 179 ? -4.124 4.826 -9.968 1.00 94.31 179 GLU A N 1
ATOM 1372 C CA . GLU A 1 179 ? -2.911 4.456 -9.222 1.00 94.31 179 GLU A CA 1
ATOM 1373 C C . GLU A 1 179 ? -1.907 5.603 -9.173 1.00 94.31 179 GLU A C 1
ATOM 1375 O O . GLU A 1 179 ? -1.194 5.782 -8.190 1.00 94.31 179 GLU A O 1
ATOM 1380 N N . LYS A 1 180 ? -1.877 6.442 -10.211 1.00 93.38 180 LYS A N 1
ATOM 1381 C CA . LYS A 1 180 ? -1.070 7.661 -10.195 1.00 93.38 180 LYS A CA 1
ATOM 1382 C C . LYS A 1 180 ? -1.551 8.633 -9.112 1.00 93.38 180 LYS A C 1
ATOM 1384 O O . LYS A 1 180 ? -0.716 9.195 -8.403 1.00 93.38 180 LYS A O 1
ATOM 1389 N N . ARG A 1 181 ? -2.865 8.850 -8.976 1.00 95.56 181 ARG A N 1
ATOM 1390 C CA . ARG A 1 181 ? -3.422 9.681 -7.895 1.00 95.56 181 ARG A CA 1
ATOM 1391 C C . ARG A 1 181 ? -3.136 9.069 -6.529 1.00 95.56 181 ARG A C 1
ATOM 1393 O O . ARG A 1 181 ? -2.683 9.801 -5.653 1.00 95.56 181 ARG A O 1
ATOM 1400 N N . LEU A 1 182 ? -3.288 7.752 -6.390 1.00 95.94 182 LEU A N 1
ATOM 1401 C CA . LEU A 1 182 ? -2.934 7.011 -5.180 1.00 95.94 182 LEU A CA 1
ATOM 1402 C C . LEU A 1 182 ? -1.462 7.228 -4.797 1.00 95.94 182 LEU A C 1
ATOM 1404 O O . LEU A 1 182 ? -1.176 7.676 -3.690 1.00 95.94 182 LEU A O 1
ATOM 1408 N N . PHE A 1 183 ? -0.515 7.007 -5.713 1.00 94.88 183 PHE A N 1
ATOM 1409 C CA . PHE A 1 183 ? 0.908 7.224 -5.430 1.00 94.88 183 PHE A CA 1
ATOM 1410 C C . PHE A 1 183 ? 1.229 8.676 -5.076 1.00 94.88 183 PHE A C 1
ATOM 1412 O O . PHE A 1 183 ? 2.001 8.916 -4.149 1.00 94.88 183 PHE A O 1
ATOM 1419 N N . ASN A 1 184 ? 0.622 9.643 -5.768 1.00 94.88 184 ASN A N 1
ATOM 1420 C CA . ASN A 1 184 ? 0.792 1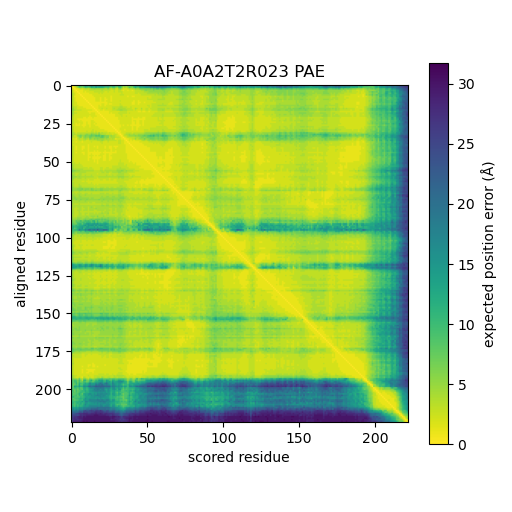1.060 -5.447 1.00 94.88 184 ASN A CA 1
ATOM 1421 C C . ASN A 1 184 ? 0.239 11.395 -4.056 1.00 94.88 184 ASN A C 1
ATOM 1423 O O . ASN A 1 184 ? 0.849 12.174 -3.323 1.00 94.88 184 ASN A O 1
ATOM 1427 N N . ARG A 1 185 ? -0.894 10.794 -3.678 1.00 96.44 185 ARG A N 1
ATOM 1428 C CA . ARG A 1 185 ? -1.497 10.960 -2.356 1.00 96.44 185 ARG A CA 1
ATOM 1429 C C . ARG A 1 185 ? -0.604 10.381 -1.261 1.00 96.44 185 ARG A C 1
ATOM 1431 O O . ARG A 1 185 ? -0.347 11.064 -0.271 1.00 96.44 185 ARG A O 1
ATOM 1438 N N . ILE A 1 186 ? -0.063 9.183 -1.469 1.00 95.25 186 I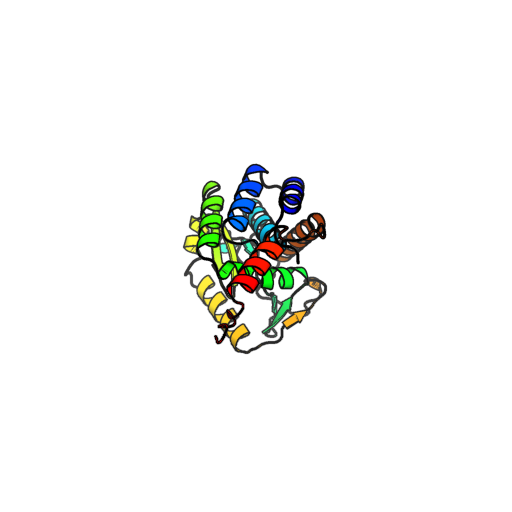LE A N 1
ATOM 1439 C CA . ILE A 1 186 ? 0.864 8.541 -0.529 1.00 95.25 186 ILE A CA 1
ATOM 1440 C C . ILE A 1 186 ? 2.161 9.352 -0.395 1.00 95.25 186 ILE A C 1
ATOM 1442 O O . ILE A 1 186 ? 2.626 9.577 0.724 1.00 95.25 186 ILE A O 1
ATOM 1446 N N . ASP A 1 187 ? 2.741 9.832 -1.502 1.00 94.19 187 ASP A N 1
ATOM 1447 C CA . ASP A 1 187 ? 3.946 10.676 -1.473 1.00 94.19 187 ASP A CA 1
ATOM 1448 C C . ASP A 1 187 ? 3.682 11.994 -0.727 1.00 94.19 187 ASP A C 1
ATOM 1450 O O . ASP A 1 187 ? 4.479 12.393 0.122 1.00 94.19 187 ASP A O 1
ATOM 1454 N N . TYR A 1 188 ? 2.527 12.628 -0.960 1.00 95.00 188 TYR A N 1
ATOM 1455 C CA . TYR A 1 188 ? 2.110 13.822 -0.223 1.00 95.00 188 TYR A CA 1
ATOM 1456 C C . TYR A 1 188 ? 2.024 13.575 1.289 1.00 95.00 188 TYR A C 1
ATOM 1458 O O . TYR A 1 188 ? 2.613 14.336 2.062 1.00 95.00 188 TYR A O 1
ATOM 1466 N N . LEU A 1 189 ? 1.328 12.514 1.716 1.00 94.62 189 LEU A N 1
ATOM 1467 C CA . LEU A 1 189 ? 1.202 12.162 3.135 1.00 94.62 189 LEU A CA 1
ATOM 1468 C C . LEU A 1 189 ? 2.573 11.864 3.753 1.00 94.62 189 LEU A C 1
ATOM 1470 O O . LEU A 1 189 ? 2.895 12.374 4.823 1.00 94.62 189 LEU A O 1
ATOM 1474 N N . THR A 1 190 ? 3.407 11.101 3.044 1.00 92.50 190 THR A N 1
ATOM 1475 C CA . THR A 1 190 ? 4.748 10.713 3.507 1.00 92.50 190 THR A CA 1
ATOM 1476 C C . THR A 1 190 ? 5.640 11.931 3.700 1.00 92.50 190 THR A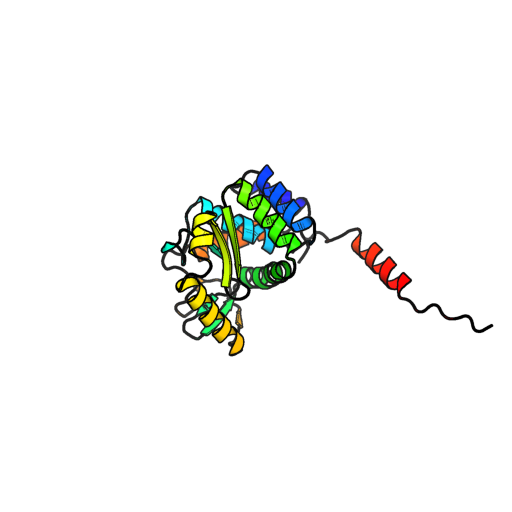 C 1
ATOM 1478 O O . THR A 1 190 ? 6.241 12.086 4.756 1.00 92.50 190 THR A O 1
ATOM 1481 N N . ARG A 1 191 ? 5.698 12.843 2.726 1.00 91.50 191 ARG A N 1
ATOM 1482 C CA . ARG A 1 191 ? 6.511 14.064 2.845 1.00 91.50 191 ARG A CA 1
ATOM 1483 C C . ARG A 1 191 ? 5.988 15.024 3.906 1.00 91.50 191 ARG A C 1
ATOM 1485 O O . ARG A 1 191 ? 6.784 15.708 4.535 1.00 91.50 191 ARG A O 1
ATOM 1492 N N . SER A 1 192 ? 4.671 15.090 4.087 1.00 89.62 192 SER A N 1
ATOM 1493 C CA . SER A 1 192 ? 4.053 15.981 5.077 1.00 89.62 192 SER A CA 1
ATOM 1494 C C . SER A 1 192 ? 4.280 15.507 6.512 1.00 89.62 192 SER A C 1
ATOM 1496 O O . SER A 1 192 ? 4.295 16.327 7.425 1.00 89.62 192 SER A O 1
ATOM 1498 N N . ALA A 1 193 ? 4.446 14.198 6.706 1.00 88.38 193 ALA A N 1
ATOM 1499 C CA . ALA A 1 193 ? 4.681 13.590 8.009 1.00 88.38 193 ALA A CA 1
ATOM 1500 C C . ALA A 1 193 ? 6.166 13.298 8.294 1.00 88.38 193 ALA A C 1
ATOM 1502 O O . ALA A 1 193 ? 6.497 12.973 9.430 1.00 88.38 193 ALA A O 1
ATOM 1503 N N . ASP A 1 194 ? 7.070 13.427 7.317 1.00 82.50 194 ASP A N 1
ATOM 1504 C CA . ASP A 1 194 ? 8.502 13.195 7.530 1.00 82.50 194 ASP A CA 1
ATOM 1505 C C . ASP A 1 194 ? 9.094 14.252 8.475 1.00 82.50 194 ASP A C 1
ATOM 1507 O O . ASP A 1 194 ? 9.150 15.444 8.166 1.00 82.50 194 ASP A O 1
ATOM 1511 N N . CYS A 1 195 ? 9.512 13.811 9.661 1.00 71.06 195 CYS A N 1
ATOM 1512 C CA . CYS A 1 195 ? 9.950 14.694 10.740 1.00 71.06 195 CYS A CA 1
ATOM 1513 C C . CYS A 1 195 ? 11.416 14.497 11.160 1.00 71.06 195 CYS A C 1
ATOM 1515 O O . CYS A 1 195 ? 11.876 15.189 12.069 1.00 71.06 195 CYS A O 1
ATOM 1517 N N . GLY A 1 196 ? 12.158 13.583 10.516 1.00 62.81 196 GLY A N 1
ATOM 1518 C CA . GLY A 1 196 ? 13.584 13.343 10.792 1.00 62.81 196 GLY A CA 1
ATOM 1519 C C . GLY A 1 196 ? 13.912 12.899 12.227 1.00 62.81 196 GLY A C 1
ATOM 1520 O O . GLY A 1 196 ? 15.038 13.100 12.679 1.00 62.81 196 GLY A O 1
ATOM 1521 N N . LYS A 1 197 ? 12.940 12.348 12.966 1.00 63.78 197 LYS A N 1
ATOM 1522 C CA . LYS A 1 197 ? 13.101 11.941 14.373 1.00 63.78 197 LYS A CA 1
ATOM 1523 C C . LYS A 1 197 ? 13.508 10.479 14.512 1.00 63.78 197 L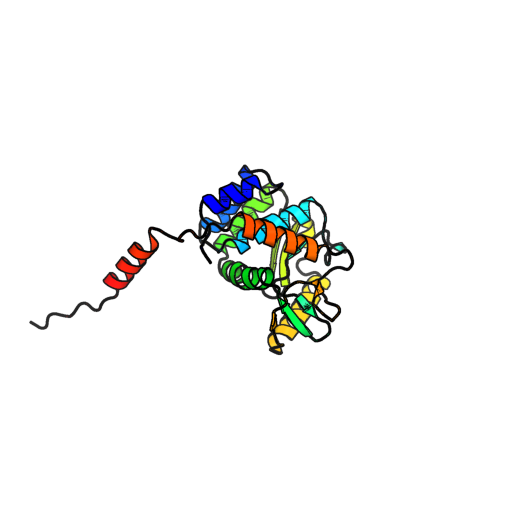YS A C 1
ATOM 1525 O O . LYS A 1 197 ? 13.156 9.661 13.675 1.00 63.78 197 LYS A O 1
ATOM 1530 N N . THR A 1 198 ? 14.245 10.183 15.580 1.00 55.91 198 THR A N 1
ATOM 1531 C CA . THR A 1 198 ? 14.849 8.872 15.850 1.00 55.91 198 THR A CA 1
ATOM 1532 C C . THR A 1 198 ? 13.857 7.859 16.419 1.00 55.91 198 THR A C 1
ATOM 1534 O O . THR A 1 198 ? 12.942 8.215 17.160 1.00 55.91 198 THR A O 1
ATOM 1537 N N . ASP A 1 199 ? 14.116 6.591 16.102 1.00 57.91 199 ASP A N 1
ATOM 1538 C CA . ASP A 1 199 ? 13.114 5.526 16.071 1.00 57.91 199 ASP A CA 1
ATOM 1539 C C . ASP A 1 199 ? 12.719 4.938 17.406 1.00 57.91 199 ASP A C 1
ATOM 1541 O O . ASP A 1 199 ? 11.562 4.579 17.588 1.00 57.91 199 ASP A O 1
ATOM 1545 N N . TYR A 1 200 ? 13.645 4.842 18.350 1.00 61.19 200 TYR A N 1
ATOM 1546 C CA . TYR A 1 200 ? 13.378 4.154 19.603 1.00 61.19 200 TYR A CA 1
ATOM 1547 C C . TYR A 1 200 ? 14.359 4.650 20.659 1.00 61.19 200 TYR A C 1
ATOM 1549 O O . TYR A 1 200 ? 15.503 4.196 20.690 1.00 61.19 200 TYR A O 1
ATOM 1557 N N . PRO A 1 201 ? 13.939 5.535 21.575 1.00 60.19 201 PRO A N 1
ATOM 1558 C CA . PRO A 1 201 ? 14.785 5.926 22.702 1.00 60.19 201 PRO A CA 1
ATOM 1559 C C . PRO A 1 201 ? 15.225 4.727 23.560 1.00 60.19 201 PRO A C 1
ATOM 1561 O O . PRO A 1 201 ? 16.198 4.819 24.300 1.00 60.19 201 PRO A O 1
ATOM 1564 N N . TRP A 1 202 ? 14.491 3.611 23.476 1.00 64.94 202 TRP A N 1
ATOM 1565 C CA . TRP A 1 202 ? 14.731 2.377 24.219 1.00 64.94 202 TRP A CA 1
ATOM 1566 C C . TRP A 1 202 ? 15.583 1.336 23.471 1.00 64.94 202 TRP A C 1
ATOM 1568 O O . TRP A 1 202 ? 16.170 0.483 24.131 1.00 64.94 202 TRP A O 1
ATOM 1578 N N . LEU A 1 203 ? 15.706 1.396 22.137 1.00 68.06 203 LEU A N 1
ATOM 1579 C CA . LEU A 1 203 ? 16.372 0.335 21.360 1.00 68.06 203 LEU A CA 1
ATOM 1580 C C . LEU A 1 203 ? 17.865 0.255 21.660 1.00 68.06 203 LEU A C 1
ATOM 1582 O O . LEU A 1 203 ? 18.393 -0.839 21.816 1.00 68.06 203 LEU A O 1
ATOM 1586 N N . ASP A 1 204 ? 18.538 1.394 21.818 1.00 70.50 204 ASP A N 1
ATOM 1587 C CA . ASP A 1 204 ? 19.961 1.409 22.177 1.00 70.50 204 ASP A CA 1
ATOM 1588 C C . ASP A 1 204 ? 20.212 0.713 23.521 1.00 70.50 204 ASP A C 1
ATOM 1590 O O . ASP A 1 204 ? 21.216 0.021 23.701 1.00 70.50 204 ASP A O 1
ATOM 1594 N N . LYS A 1 205 ? 19.267 0.855 24.459 1.00 75.31 205 LYS A N 1
ATOM 1595 C CA . LYS A 1 205 ? 19.318 0.183 25.756 1.00 75.31 205 LYS A CA 1
ATOM 1596 C C . LYS A 1 205 ? 19.126 -1.326 25.597 1.00 75.31 205 LYS A C 1
ATOM 1598 O O . LYS A 1 205 ? 19.943 -2.078 26.113 1.00 75.31 205 LYS A O 1
ATOM 1603 N N . GLU A 1 206 ? 18.100 -1.766 24.872 1.00 79.19 206 GLU A N 1
ATOM 1604 C CA . GLU A 1 206 ? 17.820 -3.198 24.679 1.00 79.19 206 GLU A CA 1
ATOM 1605 C C . GLU A 1 206 ? 18.901 -3.912 23.854 1.00 79.19 206 GLU A C 1
ATOM 1607 O O . GLU A 1 206 ? 19.319 -5.016 24.202 1.00 79.19 206 GLU A O 1
ATOM 1612 N N . VAL A 1 207 ? 19.426 -3.268 22.806 1.00 79.94 207 VAL A N 1
ATOM 1613 C CA . VAL A 1 207 ? 20.582 -3.772 22.048 1.00 79.94 207 VAL A CA 1
ATOM 1614 C C . VAL A 1 207 ? 21.804 -3.856 22.958 1.00 79.94 207 VAL A C 1
ATOM 1616 O O . VAL A 1 207 ? 22.526 -4.851 22.923 1.00 79.94 207 VAL A O 1
ATOM 1619 N N . GLY A 1 208 ? 22.020 -2.851 23.809 1.00 79.38 208 GLY A N 1
ATOM 1620 C CA . GLY A 1 208 ? 23.075 -2.870 24.818 1.00 79.38 208 GLY A CA 1
ATOM 1621 C C . GLY A 1 208 ? 22.939 -4.044 25.792 1.00 79.38 208 GLY A C 1
ATOM 1622 O O . GLY A 1 208 ? 23.915 -4.760 26.019 1.00 79.38 208 GLY A O 1
ATOM 1623 N N . GLU A 1 209 ? 21.739 -4.281 26.322 1.00 85.81 209 GLU A N 1
ATOM 1624 C CA . GLU A 1 209 ? 21.433 -5.407 27.216 1.00 85.81 209 GLU A CA 1
ATOM 1625 C C . GLU A 1 209 ? 21.645 -6.759 26.520 1.00 85.81 209 GLU A C 1
ATOM 1627 O O . GLU A 1 209 ? 22.282 -7.649 27.085 1.00 85.81 209 GLU A O 1
ATOM 1632 N N . PHE A 1 210 ? 21.197 -6.902 25.271 1.00 84.12 210 PHE A N 1
ATOM 1633 C CA . PHE A 1 210 ? 21.419 -8.105 24.471 1.00 84.12 210 PHE A CA 1
ATOM 1634 C C . PHE A 1 210 ? 22.909 -8.366 24.218 1.00 84.12 210 PHE A C 1
ATOM 1636 O O . PHE A 1 210 ? 23.392 -9.485 24.417 1.00 84.12 210 PHE A O 1
ATOM 1643 N N . VAL A 1 211 ? 23.661 -7.340 23.808 1.00 82.69 211 VAL A N 1
ATOM 1644 C CA . VAL A 1 211 ? 25.109 -7.449 23.586 1.00 82.69 211 VAL A CA 1
ATOM 1645 C C . VAL A 1 211 ? 25.807 -7.851 24.882 1.00 82.69 211 VAL A C 1
ATOM 1647 O O . VAL A 1 211 ? 26.626 -8.762 24.864 1.00 82.69 211 VAL A O 1
ATOM 1650 N N . GLN A 1 212 ? 25.453 -7.242 26.017 1.00 81.38 212 GLN A N 1
ATOM 1651 C CA . GLN A 1 212 ? 26.020 -7.598 27.323 1.00 81.38 212 GLN A CA 1
ATOM 1652 C C . GLN A 1 212 ? 25.690 -9.037 27.738 1.00 81.38 212 GLN A C 1
ATOM 1654 O O . GLN A 1 212 ? 26.569 -9.743 28.226 1.00 81.38 212 GLN A O 1
ATOM 1659 N N . ALA A 1 213 ? 24.460 -9.497 27.501 1.00 81.19 213 ALA A N 1
ATOM 1660 C CA . ALA A 1 213 ? 24.034 -10.862 27.808 1.00 81.19 213 ALA A CA 1
ATOM 1661 C C . ALA A 1 213 ? 24.691 -11.929 26.912 1.00 81.19 213 ALA A C 1
ATOM 1663 O O . ALA A 1 213 ? 24.730 -13.103 27.280 1.00 81.19 213 ALA A O 1
ATOM 1664 N N . THR A 1 214 ? 25.202 -11.535 25.742 1.00 78.31 214 THR A N 1
ATOM 1665 C CA . THR A 1 214 ? 25.833 -12.434 24.763 1.00 78.31 214 THR A CA 1
ATOM 1666 C C . THR A 1 214 ? 27.358 -12.360 24.751 1.00 78.31 214 THR A C 1
ATOM 1668 O O . THR A 1 214 ? 27.994 -13.149 24.046 1.00 78.31 214 THR A O 1
ATOM 1671 N N . GLN A 1 215 ? 27.975 -11.479 25.551 1.00 68.06 215 GLN A N 1
ATOM 1672 C CA . GLN A 1 215 ? 29.423 -11.524 25.742 1.00 68.06 215 GLN A CA 1
ATOM 1673 C C . GLN A 1 215 ? 29.807 -12.843 26.430 1.00 68.06 215 GLN A C 1
ATOM 1675 O O . GLN A 1 215 ? 29.193 -13.211 27.438 1.00 68.06 215 GLN A O 1
ATOM 1680 N N . PRO A 1 216 ? 30.812 -13.579 25.914 1.00 59.06 216 PRO A N 1
ATOM 1681 C CA . PRO A 1 216 ? 31.278 -14.791 26.562 1.00 59.06 216 PRO A CA 1
ATOM 1682 C C . PRO A 1 216 ? 31.713 -14.429 27.976 1.00 59.06 216 PRO A C 1
ATOM 1684 O O . PRO A 1 216 ? 32.565 -13.562 28.162 1.00 59.06 216 PRO A O 1
ATOM 1687 N N . THR A 1 217 ? 31.144 -15.094 28.978 1.00 58.50 217 THR A N 1
ATOM 1688 C CA . THR A 1 217 ? 31.697 -15.031 30.326 1.00 58.50 217 THR A CA 1
ATOM 1689 C C . THR A 1 217 ? 33.103 -15.600 30.207 1.00 58.50 217 THR A C 1
ATOM 1691 O O . THR A 1 217 ? 33.255 -16.800 29.962 1.00 58.50 217 THR A O 1
ATOM 1694 N N . GLU A 1 218 ? 34.135 -14.759 30.306 1.00 56.09 218 GLU A N 1
ATOM 1695 C CA . GLU A 1 218 ? 35.487 -15.254 30.520 1.00 56.09 218 GLU A CA 1
ATOM 1696 C C . GLU A 1 218 ? 35.401 -16.145 31.757 1.00 56.09 218 GLU A C 1
ATOM 1698 O O . GLU A 1 218 ? 35.211 -15.677 32.882 1.00 56.09 218 GLU A O 1
ATOM 1703 N N . ARG A 1 219 ? 35.443 -17.465 31.543 1.00 50.28 219 ARG A N 1
ATOM 1704 C CA . ARG A 1 219 ? 35.710 -18.399 32.624 1.00 50.28 219 ARG A CA 1
ATOM 1705 C C . ARG A 1 219 ? 37.068 -17.981 33.148 1.00 50.28 219 ARG A C 1
ATOM 1707 O O . ARG A 1 219 ? 38.082 -18.272 32.520 1.00 50.28 219 ARG A O 1
ATOM 1714 N N . VAL A 1 220 ? 37.048 -17.280 34.275 1.00 52.19 220 VAL A N 1
ATOM 1715 C CA . VAL A 1 220 ? 38.189 -17.103 35.160 1.00 52.19 220 VAL A CA 1
ATOM 1716 C C . VAL A 1 220 ? 38.742 -18.505 35.389 1.00 52.19 220 VAL A C 1
ATOM 1718 O O . VAL A 1 220 ? 38.153 -19.308 36.115 1.00 52.19 220 VAL A O 1
ATOM 1721 N N . LEU A 1 221 ? 39.809 -18.840 34.665 1.00 45.59 221 LEU A N 1
ATOM 1722 C CA . LEU A 1 221 ? 40.631 -19.990 34.986 1.00 45.59 221 LEU A CA 1
ATOM 1723 C C . LEU A 1 221 ? 41.321 -19.621 36.297 1.00 45.59 221 LEU A C 1
ATOM 1725 O O . LEU A 1 221 ? 42.182 -18.741 36.325 1.00 45.59 221 LEU A O 1
ATOM 1729 N N . ALA A 1 222 ? 40.809 -20.220 37.370 1.00 42.34 222 ALA A N 1
ATOM 1730 C CA . ALA A 1 222 ? 41.436 -20.271 38.682 1.00 42.34 222 ALA A CA 1
ATOM 1731 C C . ALA A 1 222 ? 42.801 -20.969 38.618 1.00 42.34 222 ALA A C 1
ATOM 1733 O O . ALA A 1 222 ? 42.969 -21.856 37.746 1.00 42.34 222 ALA A O 1
#

Sequence (222 aa):
MAGLNDHHKAAIQEKSSLESAFVEALYTAFTENLNPHLPALTGFVGLIEAAEDKDFGVLNEYNLARLPLSIVGADKVRYRTRIVDLLHESILSQHMSDLTQEKIKDVLKERGLGTLFQCSCGVVVGSCDDVQAYNGSEHHRDMDRLRSAIDADGNPVKIVGSTEQIPVQTMDLHHNGAEKRLFNRIDYLTRSADCGKTDYPWLDKEVGEFVQATQPTERVLA

Foldseek 3Di:
DAWDDVLLLVLLCVQAPDHSVLSVLLCCLCVVPHTFDSLQSLLVRLQVSCLVVQLQFLCNVLSKNFDFLWWAFPVLETEDEPSSPSLNVRVLVVVVDPSSVVSNQVSQVVVQKGKDAQNQGGIMIYGPVSCVVLVPDPVVVVSNVVRVVSVVVVHHYDYDNAPVPPPGDTSPQGPVRSNRVSSVSSVVSSVSSDDVDHHDPCVVVVVVVVVVVPPPPPPPPD

Mean predicted aligned error: 6.69 Å

Solvent-accessible surface area (backbone atoms only — not comparable to full-atom values): 12081 Å² total; per-residue (Å²): 129,41,37,59,48,72,63,39,53,53,41,42,42,74,71,47,93,58,56,51,70,57,51,48,52,48,50,47,25,48,51,71,79,46,59,49,34,51,44,36,58,26,44,49,53,32,39,49,52,29,34,78,72,64,46,15,40,76,37,45,95,55,60,22,13,64,48,57,51,54,39,40,29,78,84,53,37,33,39,28,31,69,60,35,48,51,30,32,60,30,44,57,61,48,75,75,33,69,70,36,49,51,41,43,45,54,58,36,45,78,72,52,28,26,71,47,86,36,97,72,62,24,41,38,30,21,39,44,66,40,43,54,62,44,64,79,30,69,68,47,51,50,53,42,53,52,38,48,50,43,59,71,70,64,47,56,76,43,83,38,92,42,81,85,70,55,92,59,63,45,84,58,58,24,94,89,40,29,39,57,52,41,52,51,47,21,45,50,48,37,64,70,31,65,74,92,56,83,62,51,95,56,49,66,54,52,53,48,51,52,53,61,73,65,53,78,76,78,75,78,79,126

Secondary structure (DSSP, 8-state):
-PBP-HHHHHHHHHH-SS-HHHHHHHHHHHHHH---BHHHHHHHHHHHHHHHTT--GGGGGGT-EEE-SSEEBTTS-EEE-HHHHHHHHHHHHHTT-HHHHHHHHHHHHTTTEEEEEETTTEEEEEEHHHHHHHTTSHHHHHHHHHHHHHHHTTPPEEE-SSGGG--S-BSSS-TT-HHHHHHHHHHHHHHHH-----S-TTHHHHHHHHHHHHS-------

pLDDT: mean 87.22, std 11.27, range [42.34, 97.69]